Protein AF-A0A7J3MZI3-F1 (afdb_monomer)

pLDDT: mean 88.33, std 11.22, range [32.28, 98.25]

Solvent-accessible surface area (backbone atoms only — not comparable to full-atom values): 13255 Å² total; per-residue (Å²): 134,80,79,55,60,76,52,76,51,80,49,75,71,53,53,50,53,49,50,51,54,50,52,53,53,49,52,50,52,54,52,50,53,50,34,63,77,67,70,54,78,70,79,84,71,40,41,27,69,43,44,70,55,92,91,52,68,48,58,53,29,41,36,32,26,56,57,97,54,89,46,78,48,77,49,74,57,93,83,30,38,39,37,38,39,41,42,85,68,79,57,45,43,48,61,52,36,46,45,53,49,54,52,53,50,52,50,46,47,71,69,42,59,91,43,31,88,38,97,38,22,40,36,40,40,34,32,54,43,98,89,56,63,40,33,36,44,40,52,34,52,74,97,56,71,76,81,74,91,56,85,40,35,37,34,40,32,35,33,44,47,95,40,69,69,35,56,37,43,33,67,51,46,51,51,39,50,53,30,43,76,58,78,17,42,37,32,34,31,36,24,69,42,13,32,30,34,43,32,42,36,49,80,78,48,72,71,48,50,52,51,52,55,48,44,45,71,78,35,71,60,50,40,70,69,59,52,62,73,69,63,58,89,31,50,51,73,52,74,45,77,99

Sequence (242 aa):
MTPKFHEIVRDEYLDRILMYAKVLIEVENIIEELIEDINADATGLSLKIEGIYTDRIDNVVKVYTNLDKRCSLEKKVDNISIEIECKNVYPNSNEVYISLIVELMRLAIKFLKPYINRNKEYMLITILGSKTSGTLVLEGEEKNIVIPYIPGTIFICHTHPKTYSAIFSKNDILSLLDILSNQGFGSCVITPSTQLTIYRYRPFVIEDYYKLFRIAKEYEYLDHVLFHRIGFSSLESIYSII

Nearest PDB structures (foldseek):
  6c8z-assembly1_A-2  TM=3.421E-01  e=1.742E+00  Methanosarcinales
  3wro-assembly1_A  TM=2.586E-01  e=2.086E+00  Murine minute virus strain MVM prototype
  8img-assembly1_A  TM=2.026E-01  e=4.035E+00  Homo sapiens
  5fwi-assembly1_C  TM=2.676E-01  e=6.923E+00  Homo sapiens

Secondary structure (DSSP, 8-state):
-PPS--EEE--HHHHHHHHHHHHHHHHHHHHHHHHHHHT---TT--EEEEEE-SS-EEEEEEEEE--SS--EEEEEETTEEEEEEE------HHHHHHHHHHHHHHHHHHHHTTTTTSSSEEEEEEE--SS--EEEEEEE-TT-------TTEEEEEEE-TT-SS--EEHHHHHHHHHHHHTT--EEEEE-SSEEEEEEESS---HHHHHHHHHHHHH-SEE-HHHHHHH--SSEEEEEEE-

Organism: NCBI:txid334771

Structure (mmCIF, N/CA/C/O backbone):
data_AF-A0A7J3MZI3-F1
#
_entry.id   AF-A0A7J3MZI3-F1
#
loop_
_atom_site.group_PDB
_atom_site.id
_atom_site.type_symbol
_atom_site.label_atom_id
_atom_site.label_alt_id
_atom_site.label_comp_id
_atom_site.label_asym_id
_atom_site.label_entity_id
_atom_site.label_seq_id
_atom_site.pdbx_PDB_ins_code
_atom_site.Cartn_x
_atom_site.Cartn_y
_atom_site.Cartn_z
_atom_site.occupancy
_atom_site.B_iso_or_equiv
_atom_site.auth_seq_id
_atom_site.auth_comp_id
_atom_site.auth_asym_id
_atom_site.auth_atom_id
_atom_site.pdbx_PDB_model_num
ATOM 1 N N . MET A 1 1 ? -23.319 -15.306 12.115 1.00 35.12 1 MET A N 1
ATOM 2 C CA . MET A 1 1 ? -23.663 -13.894 12.380 1.00 35.12 1 MET A CA 1
ATOM 3 C C . MET A 1 1 ? -23.360 -13.109 11.123 1.00 35.12 1 MET A C 1
ATOM 5 O O . MET A 1 1 ? -22.252 -13.208 10.620 1.00 35.12 1 MET A O 1
ATOM 9 N N . THR A 1 2 ? -24.358 -12.436 10.566 1.00 32.28 2 THR A N 1
ATOM 10 C CA . THR A 1 2 ? -24.236 -11.619 9.353 1.00 32.28 2 THR A CA 1
ATOM 11 C C . THR A 1 2 ? -23.556 -10.298 9.718 1.00 32.28 2 THR A C 1
ATOM 13 O O . THR A 1 2 ? -24.014 -9.675 10.681 1.00 32.28 2 THR A O 1
ATOM 16 N N . PRO A 1 3 ? -22.508 -9.845 9.007 1.00 40.06 3 PRO A N 1
ATOM 17 C CA . PRO A 1 3 ? -21.926 -8.541 9.290 1.00 40.06 3 PRO A CA 1
ATOM 18 C C . PRO A 1 3 ? -22.977 -7.463 9.006 1.00 40.06 3 PRO A C 1
ATOM 20 O O . PRO A 1 3 ? -23.665 -7.499 7.978 1.00 40.06 3 PRO A O 1
ATOM 23 N N . LYS A 1 4 ? -23.179 -6.566 9.974 1.00 45.06 4 LYS A N 1
ATOM 24 C CA . LYS A 1 4 ? -24.133 -5.463 9.863 1.00 45.06 4 LYS A CA 1
ATOM 25 C C . LYS A 1 4 ? -23.410 -4.263 9.255 1.00 45.06 4 LYS A C 1
ATOM 27 O O . LYS A 1 4 ? -22.386 -3.836 9.761 1.00 45.06 4 LYS A O 1
ATOM 32 N N . PHE A 1 5 ? -24.020 -3.760 8.186 1.00 48.50 5 PHE A N 1
ATOM 33 C CA . PHE A 1 5 ? -23.552 -2.738 7.252 1.00 48.50 5 PHE A CA 1
ATOM 34 C C . PHE A 1 5 ? -22.421 -3.196 6.314 1.00 48.50 5 PHE A C 1
ATOM 36 O O . PHE A 1 5 ? -21.292 -3.424 6.725 1.00 48.50 5 PHE A O 1
ATOM 43 N N . HIS A 1 6 ? -22.775 -3.336 5.035 1.00 60.69 6 HIS A N 1
ATOM 44 C CA . HIS A 1 6 ? -21.863 -3.462 3.905 1.00 60.69 6 HIS A CA 1
ATOM 45 C C . HIS A 1 6 ? -22.358 -2.474 2.860 1.00 60.69 6 HIS A C 1
ATOM 47 O O . HIS A 1 6 ? -23.278 -2.782 2.102 1.00 60.69 6 HIS A O 1
ATOM 53 N N . GLU A 1 7 ? -21.804 -1.274 2.840 1.00 63.75 7 GLU A N 1
ATOM 54 C CA . GLU A 1 7 ? -21.961 -0.414 1.676 1.00 63.75 7 GLU A CA 1
ATOM 55 C C . GLU A 1 7 ? -20.644 -0.471 0.914 1.00 63.75 7 GLU A C 1
ATOM 57 O O . GLU A 1 7 ? -19.598 -0.104 1.450 1.00 63.75 7 GLU A O 1
ATOM 62 N N . ILE A 1 8 ? -20.687 -1.008 -0.310 1.00 67.38 8 ILE A N 1
ATOM 63 C CA . ILE A 1 8 ? -19.615 -0.758 -1.270 1.00 67.38 8 ILE A CA 1
ATOM 64 C C . ILE A 1 8 ? -19.838 0.671 -1.731 1.00 67.38 8 ILE A C 1
ATOM 66 O O . ILE A 1 8 ? -20.756 0.935 -2.509 1.00 67.38 8 ILE A O 1
ATOM 70 N N . VAL A 1 9 ? -19.016 1.585 -1.232 1.00 77.31 9 VAL A N 1
ATOM 71 C CA . VAL A 1 9 ? -19.039 2.961 -1.711 1.00 77.31 9 VAL A CA 1
ATOM 72 C C . VAL A 1 9 ? -18.116 3.054 -2.913 1.00 77.31 9 VAL A C 1
ATOM 74 O O . VAL A 1 9 ? -16.990 2.552 -2.890 1.00 77.31 9 VAL A O 1
ATOM 77 N N . ARG A 1 10 ? -18.610 3.696 -3.970 1.00 77.31 10 ARG A N 1
ATOM 78 C CA . ARG A 1 10 ? -17.846 3.999 -5.173 1.00 77.31 10 ARG A CA 1
ATOM 79 C C . ARG A 1 10 ? -18.197 5.400 -5.644 1.00 77.31 10 ARG A C 1
ATOM 81 O O . ARG A 1 10 ? -19.366 5.718 -5.837 1.00 77.31 10 ARG A O 1
ATOM 88 N N . ASP A 1 11 ? -17.176 6.227 -5.790 1.00 84.62 11 ASP A N 1
ATOM 89 C CA . ASP A 1 11 ? -17.264 7.562 -6.364 1.00 84.62 11 ASP A CA 1
ATOM 90 C C . ASP A 1 11 ? -16.049 7.808 -7.271 1.00 84.62 11 ASP A C 1
ATOM 92 O O . ASP A 1 11 ? -15.101 7.020 -7.287 1.00 84.62 11 ASP A O 1
ATOM 96 N N . GLU A 1 12 ? -16.082 8.897 -8.039 1.00 86.81 12 GLU A N 1
ATOM 97 C CA . GLU A 1 12 ? -15.012 9.259 -8.982 1.00 86.81 12 GLU A CA 1
ATOM 98 C C . GLU A 1 12 ? -13.645 9.404 -8.285 1.00 86.81 12 GLU A C 1
ATOM 100 O O . GLU A 1 12 ? -12.604 9.051 -8.840 1.00 86.81 12 GLU A O 1
ATOM 105 N N . TYR A 1 13 ? -13.649 9.874 -7.033 1.00 88.69 13 TYR A N 1
ATOM 106 C CA . TYR A 1 13 ? -12.442 9.997 -6.219 1.00 88.69 13 TYR A CA 1
ATOM 107 C C . TYR A 1 13 ? -11.829 8.625 -5.912 1.00 88.69 13 TYR A C 1
ATOM 109 O O . TYR A 1 13 ? -10.625 8.433 -6.094 1.00 88.69 13 TYR A O 1
ATOM 117 N N . LEU A 1 14 ? -12.647 7.658 -5.491 1.00 90.75 14 LEU A N 1
ATOM 118 C CA . LEU A 1 14 ? -12.205 6.292 -5.246 1.00 90.75 14 LEU A CA 1
ATOM 119 C C . LEU A 1 14 ? -11.757 5.596 -6.534 1.00 90.75 14 LEU A C 1
ATOM 121 O O . LEU A 1 14 ? -10.726 4.928 -6.524 1.00 90.75 14 LEU A O 1
ATOM 125 N N . ASP A 1 15 ? -12.484 5.773 -7.637 1.00 90.50 15 ASP A N 1
ATOM 126 C CA . ASP A 1 15 ? -12.112 5.194 -8.933 1.00 90.50 15 ASP A CA 1
ATOM 127 C C . ASP A 1 15 ? -10.709 5.627 -9.366 1.00 90.50 15 ASP A C 1
ATOM 129 O O . ASP A 1 15 ? -9.916 4.801 -9.824 1.00 90.50 15 ASP A O 1
ATOM 133 N N . ARG A 1 16 ? -10.357 6.895 -9.130 1.00 91.19 16 ARG A N 1
ATOM 134 C CA . ARG A 1 16 ? -9.001 7.392 -9.376 1.00 91.19 16 ARG A CA 1
ATOM 135 C C . ARG A 1 16 ? -7.959 6.712 -8.489 1.00 91.19 16 ARG A C 1
ATOM 137 O O . ARG A 1 16 ? -6.912 6.317 -8.994 1.00 91.19 16 ARG A O 1
ATOM 144 N N . ILE A 1 17 ? -8.220 6.574 -7.186 1.00 93.94 17 ILE A N 1
ATOM 145 C CA . ILE A 1 17 ? -7.289 5.913 -6.249 1.00 93.94 17 ILE A CA 1
ATOM 146 C C . ILE A 1 17 ? -7.073 4.449 -6.644 1.00 93.94 17 ILE A C 1
ATOM 148 O O . ILE A 1 17 ? -5.945 3.959 -6.628 1.00 93.94 17 ILE A O 1
ATOM 152 N N . LEU A 1 18 ? -8.142 3.754 -7.029 1.00 94.06 18 LEU A N 1
ATOM 153 C CA . LEU A 1 18 ? -8.073 2.363 -7.466 1.00 94.06 18 LEU A CA 1
ATOM 154 C C . LEU A 1 18 ? -7.300 2.226 -8.780 1.00 94.06 18 LEU A C 1
ATOM 156 O O . LEU A 1 18 ? -6.484 1.315 -8.901 1.00 94.06 18 LEU A O 1
ATOM 160 N N . MET A 1 19 ? -7.489 3.150 -9.728 1.00 93.50 19 MET A N 1
ATOM 161 C CA . MET A 1 19 ? -6.689 3.191 -10.953 1.00 93.50 19 MET A CA 1
ATOM 162 C C . MET A 1 19 ? -5.207 3.453 -10.653 1.00 93.50 19 MET A C 1
ATOM 164 O O . MET A 1 19 ? -4.347 2.789 -11.223 1.00 93.50 19 MET A O 1
ATOM 168 N N . TYR A 1 20 ? -4.902 4.355 -9.714 1.00 94.81 20 TYR A N 1
ATOM 169 C CA . TYR A 1 20 ? -3.532 4.623 -9.262 1.00 94.81 20 TYR A CA 1
ATOM 170 C C . TYR A 1 20 ? -2.892 3.329 -8.749 1.00 94.81 20 TYR A C 1
ATOM 172 O O . TYR A 1 20 ? -1.867 2.888 -9.273 1.00 94.81 20 TYR A O 1
ATOM 180 N N . ALA A 1 21 ? -3.526 2.682 -7.770 1.00 95.56 21 ALA A N 1
ATOM 181 C CA . ALA A 1 21 ? -3.056 1.423 -7.204 1.00 95.56 21 ALA A CA 1
ATOM 182 C C . ALA A 1 21 ? -2.855 0.341 -8.277 1.00 95.56 21 ALA A C 1
ATOM 184 O O . ALA A 1 21 ? -1.829 -0.336 -8.278 1.00 95.56 21 ALA A O 1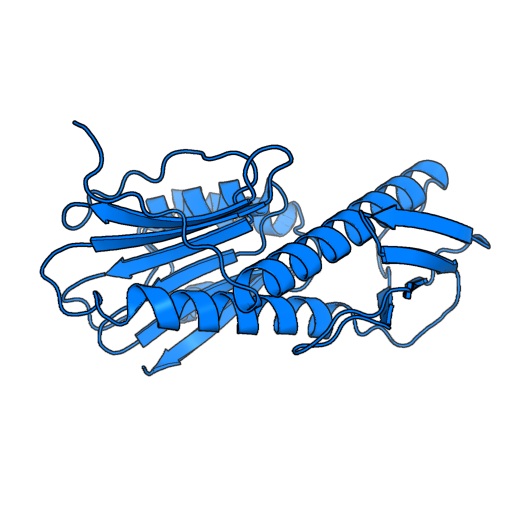
ATOM 185 N N . LYS A 1 22 ? -3.801 0.218 -9.217 1.00 95.25 22 LYS A N 1
ATOM 186 C CA . LYS A 1 22 ? -3.746 -0.757 -10.313 1.00 95.25 22 LYS A CA 1
ATOM 187 C C . LYS A 1 22 ? -2.555 -0.533 -11.235 1.00 95.25 22 LYS A C 1
ATOM 189 O O . LYS A 1 22 ? -1.859 -1.490 -11.555 1.00 95.25 22 LYS A O 1
ATOM 194 N N . VAL A 1 23 ? -2.308 0.712 -11.640 1.00 95.62 23 VAL A N 1
ATOM 195 C CA . VAL A 1 23 ? -1.155 1.053 -12.481 1.00 95.62 23 VAL A CA 1
ATOM 196 C C . VAL A 1 23 ? 0.147 0.752 -11.746 1.00 95.62 23 VAL A C 1
ATOM 198 O O . VAL A 1 23 ? 1.030 0.151 -12.343 1.00 95.62 23 VAL A O 1
ATOM 201 N N . LEU A 1 24 ? 0.272 1.110 -10.462 1.00 95.75 24 LEU A N 1
ATOM 202 C CA . LEU A 1 24 ? 1.492 0.814 -9.702 1.00 95.75 24 LEU A CA 1
ATOM 203 C C . LEU A 1 24 ? 1.761 -0.680 -9.552 1.00 95.75 24 LEU A C 1
ATOM 205 O O . LEU A 1 24 ? 2.893 -1.103 -9.758 1.00 95.75 24 LEU A O 1
ATOM 209 N N . ILE A 1 25 ? 0.733 -1.467 -9.236 1.00 95.62 25 ILE A N 1
ATOM 210 C CA . ILE A 1 25 ? 0.851 -2.928 -9.179 1.00 95.62 25 ILE A CA 1
ATOM 211 C C . ILE A 1 25 ? 1.28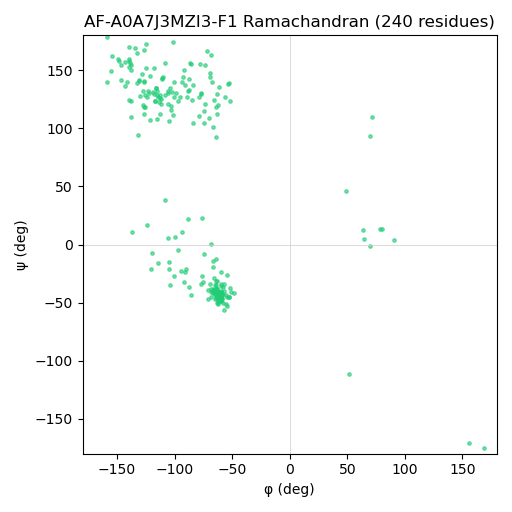7 -3.479 -10.539 1.00 95.62 25 ILE A C 1
ATOM 213 O O . ILE A 1 25 ? 2.161 -4.336 -10.603 1.00 95.62 25 ILE A O 1
ATOM 217 N N . GLU A 1 26 ? 0.734 -2.966 -11.639 1.00 95.62 26 GLU A N 1
ATOM 218 C CA . GLU A 1 26 ? 1.150 -3.435 -12.958 1.00 95.62 26 GLU A CA 1
ATOM 219 C C . GLU A 1 26 ? 2.597 -3.050 -13.284 1.00 95.62 26 GLU A C 1
ATOM 221 O O . GLU A 1 26 ? 3.328 -3.857 -13.851 1.00 95.62 26 GLU A O 1
ATOM 226 N N . VAL A 1 27 ? 3.039 -1.850 -12.896 1.00 95.25 27 VAL A N 1
ATOM 227 C CA . VAL A 1 27 ? 4.449 -1.459 -13.025 1.00 95.25 27 VAL A CA 1
ATOM 228 C C . VAL A 1 27 ? 5.349 -2.425 -12.254 1.00 95.25 27 VAL A C 1
ATOM 230 O O . VAL A 1 27 ? 6.368 -2.838 -12.799 1.00 95.25 27 VAL A O 1
ATOM 233 N N . GLU A 1 28 ? 4.977 -2.820 -11.031 1.00 94.44 28 GLU A N 1
ATOM 234 C CA . GLU A 1 28 ? 5.716 -3.831 -10.259 1.00 94.44 28 GLU A CA 1
ATOM 235 C C . GLU A 1 28 ? 5.805 -5.158 -11.011 1.00 94.44 28 GLU A C 1
ATOM 237 O O . GLU A 1 28 ? 6.912 -5.651 -11.212 1.00 94.44 28 GLU A O 1
ATOM 242 N N . ASN A 1 29 ? 4.671 -5.675 -11.495 1.00 94.38 29 ASN A N 1
ATOM 243 C CA . ASN A 1 29 ? 4.618 -6.947 -12.216 1.00 94.38 29 ASN A CA 1
ATOM 244 C C . ASN A 1 29 ? 5.511 -6.929 -13.469 1.00 94.38 29 ASN A C 1
ATOM 246 O O . ASN A 1 29 ? 6.276 -7.860 -13.689 1.00 94.38 29 ASN A O 1
ATOM 250 N N . ILE A 1 30 ? 5.462 -5.862 -14.280 1.00 93.44 30 ILE A N 1
ATOM 251 C CA . ILE A 1 30 ? 6.293 -5.775 -15.494 1.00 93.44 30 ILE A CA 1
ATOM 252 C C . ILE A 1 30 ? 7.783 -5.701 -15.135 1.00 93.44 30 ILE A C 1
ATOM 254 O O . ILE A 1 30 ? 8.622 -6.274 -15.827 1.00 93.44 30 ILE A O 1
ATOM 258 N N . ILE A 1 31 ? 8.135 -4.963 -14.081 1.00 92.25 31 ILE A N 1
ATOM 259 C CA . ILE A 1 31 ? 9.526 -4.834 -13.638 1.00 92.25 31 ILE A CA 1
ATOM 260 C C . ILE A 1 31 ? 10.052 -6.163 -13.079 1.00 92.25 31 ILE A C 1
ATOM 262 O O . ILE A 1 31 ? 11.201 -6.508 -13.348 1.00 92.25 31 ILE A O 1
ATOM 266 N N . GLU A 1 32 ? 9.227 -6.913 -12.351 1.00 91.75 32 GLU A N 1
ATOM 267 C CA . GLU A 1 32 ? 9.551 -8.258 -11.867 1.00 91.75 32 GLU A CA 1
ATOM 268 C C . GLU A 1 32 ? 9.760 -9.231 -13.038 1.00 91.75 32 GLU A C 1
ATOM 270 O O . GLU A 1 32 ? 10.834 -9.824 -13.137 1.00 91.75 32 GLU A O 1
ATOM 275 N N . GLU A 1 33 ? 8.817 -9.282 -13.990 1.00 91.25 33 GLU A N 1
ATOM 276 C CA . GLU A 1 33 ? 8.938 -10.056 -15.239 1.00 91.25 33 GLU A CA 1
ATOM 277 C C . GLU A 1 33 ? 10.244 -9.710 -15.982 1.00 91.25 33 GLU A C 1
ATOM 279 O O . GLU A 1 33 ? 10.996 -10.593 -16.394 1.00 91.25 33 GLU A O 1
ATOM 284 N N . LEU A 1 34 ? 10.568 -8.417 -16.097 1.00 89.50 34 LEU A N 1
ATOM 285 C CA . LEU A 1 34 ? 11.800 -7.952 -16.734 1.00 89.50 34 LEU A CA 1
ATOM 286 C C . LEU A 1 34 ? 13.062 -8.433 -16.017 1.00 89.50 34 LEU A C 1
ATOM 288 O O . LEU A 1 34 ? 14.022 -8.811 -16.688 1.00 89.50 34 LEU A O 1
ATOM 292 N N . ILE A 1 35 ? 13.096 -8.366 -14.683 1.00 89.81 35 ILE A N 1
ATOM 293 C CA . ILE A 1 35 ? 14.243 -8.812 -13.883 1.00 89.81 35 ILE A CA 1
ATOM 294 C C . ILE A 1 35 ? 14.474 -10.312 -14.084 1.00 89.81 35 ILE A C 1
ATOM 296 O O . ILE A 1 35 ? 15.618 -10.721 -14.316 1.00 89.81 35 ILE A O 1
ATOM 300 N N . GLU A 1 36 ? 13.401 -11.105 -14.042 1.00 89.19 36 GLU A N 1
ATOM 301 C CA . GLU A 1 36 ? 13.444 -12.552 -14.256 1.00 89.19 36 GLU A CA 1
ATOM 302 C C . GLU A 1 36 ? 13.927 -12.898 -15.670 1.00 89.19 36 GLU A C 1
ATOM 304 O O . GLU A 1 36 ? 14.885 -13.663 -15.828 1.00 89.19 36 GLU A O 1
ATOM 309 N N . ASP A 1 37 ? 13.348 -12.265 -16.695 1.00 87.56 37 ASP A N 1
ATOM 310 C CA . ASP A 1 37 ? 13.681 -12.494 -18.106 1.00 87.56 37 ASP A CA 1
ATOM 311 C C . ASP A 1 37 ? 15.158 -12.228 -18.411 1.00 87.56 37 ASP A C 1
ATOM 313 O O . ASP A 1 37 ? 15.784 -12.891 -19.250 1.00 87.56 37 ASP A O 1
ATOM 317 N N . ILE A 1 38 ? 15.739 -11.221 -17.756 1.00 85.25 38 ILE A N 1
ATOM 318 C CA . ILE A 1 38 ? 17.121 -10.823 -18.009 1.00 85.25 38 ILE A CA 1
ATOM 319 C C . ILE A 1 38 ? 18.118 -11.428 -17.024 1.00 85.25 38 ILE A C 1
ATOM 321 O O . ILE A 1 38 ? 19.319 -11.243 -17.255 1.00 85.25 38 ILE A O 1
ATOM 325 N N . ASN A 1 39 ? 17.636 -12.160 -16.013 1.00 83.94 39 ASN A N 1
ATOM 326 C CA . ASN A 1 39 ? 18.401 -12.691 -14.887 1.00 83.94 39 ASN A CA 1
ATOM 327 C C . ASN A 1 39 ? 19.280 -11.607 -14.233 1.00 83.94 39 ASN A C 1
ATOM 329 O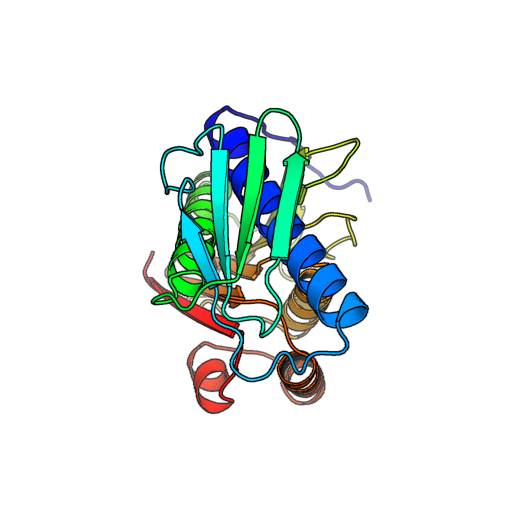 O . ASN A 1 39 ? 20.486 -11.795 -14.048 1.00 83.94 39 ASN A O 1
ATOM 333 N N . ALA A 1 40 ? 18.690 -10.432 -13.988 1.00 81.31 40 ALA A N 1
ATOM 334 C CA . ALA A 1 40 ? 19.368 -9.319 -13.329 1.00 81.31 40 ALA A CA 1
ATOM 335 C C . ALA A 1 40 ? 19.274 -9.427 -11.805 1.00 81.31 40 ALA A C 1
ATOM 337 O O . ALA A 1 40 ? 18.341 -10.005 -11.254 1.00 81.31 40 ALA A O 1
ATOM 338 N N . ASP A 1 41 ? 20.231 -8.803 -11.124 1.00 79.06 41 ASP A N 1
ATOM 339 C CA . ASP A 1 41 ? 20.098 -8.494 -9.706 1.00 79.06 41 ASP A CA 1
ATOM 340 C C . ASP A 1 41 ? 19.212 -7.247 -9.553 1.00 79.06 41 ASP A C 1
ATOM 342 O O . ASP A 1 41 ? 19.467 -6.213 -10.174 1.00 79.06 41 ASP A O 1
ATOM 346 N N . ALA A 1 42 ? 18.168 -7.338 -8.730 1.00 79.12 42 ALA A N 1
ATOM 347 C CA . ALA A 1 42 ? 17.305 -6.204 -8.399 1.00 79.12 42 ALA A CA 1
ATOM 348 C C . ALA A 1 42 ? 17.982 -5.208 -7.433 1.00 79.12 42 ALA A C 1
ATOM 350 O O . ALA A 1 42 ? 17.453 -4.123 -7.166 1.00 79.12 42 ALA A O 1
ATOM 351 N N . THR A 1 43 ? 19.152 -5.552 -6.886 1.00 79.56 43 THR A N 1
ATOM 352 C CA . THR A 1 43 ? 19.914 -4.690 -5.982 1.00 79.56 43 THR A CA 1
ATOM 353 C C . THR A 1 43 ? 20.328 -3.401 -6.690 1.00 79.56 43 THR A C 1
ATOM 355 O O . THR A 1 43 ? 21.051 -3.407 -7.681 1.00 79.56 43 THR A O 1
ATOM 358 N N . GLY A 1 44 ? 19.890 -2.260 -6.152 1.00 79.19 44 GLY A N 1
ATOM 359 C CA . GLY A 1 44 ? 20.173 -0.951 -6.747 1.00 79.19 44 GLY A CA 1
ATOM 360 C C . GLY A 1 44 ? 19.267 -0.588 -7.927 1.00 79.19 44 GLY A C 1
ATOM 361 O O . GLY A 1 44 ? 19.559 0.383 -8.632 1.00 79.19 44 GLY A O 1
ATOM 362 N N . LEU A 1 45 ? 18.163 -1.319 -8.128 1.00 86.81 45 LEU A N 1
ATOM 363 C CA . LEU A 1 45 ? 17.108 -0.919 -9.050 1.00 86.81 45 LEU A CA 1
ATOM 364 C C . LEU A 1 45 ? 16.584 0.476 -8.681 1.00 86.81 45 LEU A C 1
ATOM 366 O O . LEU A 1 45 ? 16.175 0.748 -7.552 1.00 86.81 45 LEU A O 1
ATOM 370 N N . SER A 1 46 ? 16.576 1.356 -9.671 1.00 89.94 46 SER A N 1
ATOM 371 C CA . SER A 1 46 ? 16.026 2.701 -9.597 1.00 89.94 46 SER A CA 1
ATOM 372 C C . SER A 1 46 ? 14.850 2.797 -10.555 1.00 89.94 46 SER A C 1
ATOM 374 O O . SER A 1 46 ? 14.940 2.368 -11.704 1.00 89.94 46 SER A O 1
ATOM 376 N N . LEU A 1 47 ? 13.739 3.346 -10.068 1.00 94.00 47 LEU A N 1
ATOM 377 C CA . LEU A 1 47 ? 12.531 3.551 -10.855 1.00 94.00 47 LEU A CA 1
ATOM 378 C C . LEU A 1 47 ? 12.135 5.019 -10.808 1.00 94.00 47 LEU A C 1
ATOM 380 O O . LEU A 1 47 ? 11.968 5.591 -9.721 1.00 94.00 47 LEU A O 1
ATOM 384 N N . LYS A 1 48 ? 11.953 5.602 -11.992 1.00 96.25 48 LYS A N 1
ATOM 385 C CA . LYS A 1 48 ? 11.279 6.885 -12.172 1.00 96.25 48 LYS A CA 1
ATOM 386 C C . LYS A 1 48 ? 9.965 6.665 -12.910 1.00 96.25 48 LYS A C 1
ATOM 388 O O . LYS A 1 48 ? 9.970 6.099 -13.995 1.00 96.25 48 LYS A O 1
ATOM 393 N N . ILE A 1 49 ? 8.869 7.136 -12.336 1.00 96.81 49 ILE A N 1
ATOM 394 C CA . ILE A 1 49 ? 7.510 7.005 -12.852 1.00 96.81 49 ILE A CA 1
ATOM 395 C C . ILE A 1 49 ? 6.977 8.413 -13.141 1.00 96.81 49 ILE A C 1
ATOM 397 O O . ILE A 1 49 ? 6.966 9.284 -12.267 1.00 96.81 49 ILE A O 1
ATOM 401 N N . GLU A 1 50 ? 6.564 8.651 -14.382 1.00 97.00 50 GLU A N 1
ATOM 402 C CA . GLU A 1 50 ? 5.945 9.891 -14.862 1.00 97.00 50 GLU A CA 1
ATOM 403 C C . GLU A 1 50 ? 4.521 9.612 -15.356 1.00 97.00 50 GLU A C 1
ATOM 405 O O . GLU A 1 50 ? 4.227 8.516 -15.826 1.00 97.00 50 GLU A O 1
ATOM 410 N N . GLY A 1 51 ? 3.638 10.611 -15.275 1.00 94.75 51 GLY A N 1
ATOM 411 C CA . GLY A 1 51 ? 2.232 10.472 -15.678 1.00 94.75 51 GLY A CA 1
ATOM 412 C C . GLY A 1 51 ? 1.294 10.019 -14.556 1.00 94.75 51 GLY A C 1
ATOM 413 O O . GLY A 1 51 ? 0.105 9.837 -14.794 1.00 94.75 51 GLY A O 1
ATOM 414 N N . ILE A 1 52 ? 1.793 9.870 -13.325 1.00 93.62 52 ILE A N 1
ATOM 415 C CA . ILE A 1 52 ? 0.972 9.602 -12.141 1.00 93.62 52 ILE A CA 1
ATOM 416 C C . ILE A 1 52 ? 1.095 10.767 -11.157 1.00 93.62 52 ILE A C 1
ATOM 418 O O . ILE A 1 52 ? 2.195 11.104 -10.716 1.00 93.62 52 ILE A O 1
ATOM 422 N N . TYR A 1 53 ? -0.038 11.368 -10.800 1.00 87.69 53 TYR A N 1
ATOM 423 C CA . TYR A 1 53 ? -0.124 12.523 -9.911 1.00 87.69 53 TYR A CA 1
ATOM 424 C C . TYR A 1 53 ? -1.210 12.310 -8.850 1.00 87.69 53 TYR A C 1
ATOM 426 O O . TYR A 1 53 ? -2.062 11.431 -8.961 1.00 87.69 53 TYR A O 1
ATOM 434 N N . THR A 1 54 ? -1.194 13.126 -7.796 1.00 79.56 54 THR A N 1
ATOM 435 C CA . THR A 1 54 ? -2.162 13.026 -6.690 1.00 79.56 54 THR A CA 1
ATOM 436 C C . THR A 1 54 ? -3.613 13.212 -7.151 1.00 79.56 54 THR A C 1
ATOM 438 O O . THR A 1 54 ? -4.527 12.578 -6.624 1.00 79.56 54 THR A O 1
ATOM 441 N N . ASP A 1 55 ? -3.843 14.086 -8.129 1.00 81.75 55 ASP A N 1
ATOM 442 C CA . ASP A 1 55 ? -5.169 14.490 -8.598 1.00 81.75 55 ASP A CA 1
ATOM 443 C C . ASP A 1 55 ? -5.575 13.870 -9.942 1.00 81.75 55 ASP A C 1
ATOM 445 O O . ASP A 1 55 ? -6.767 13.870 -10.263 1.00 81.75 55 ASP A O 1
ATOM 449 N N . ARG A 1 56 ? -4.627 13.302 -10.700 1.00 88.69 56 ARG A N 1
ATOM 450 C CA . ARG A 1 56 ? -4.874 12.703 -12.019 1.00 88.69 56 ARG A CA 1
ATOM 451 C C . ARG A 1 56 ? -3.862 11.620 -12.390 1.00 88.69 56 ARG A C 1
ATOM 453 O O . ARG A 1 56 ? -2.752 11.582 -11.867 1.00 88.69 56 ARG A O 1
ATOM 460 N N . ILE A 1 57 ? -4.235 10.801 -13.367 1.00 92.44 57 ILE A N 1
ATOM 461 C CA . ILE A 1 57 ? -3.342 9.856 -14.038 1.00 92.44 57 ILE A CA 1
ATOM 462 C C . ILE A 1 57 ? -3.445 10.133 -15.532 1.00 92.44 57 ILE A C 1
ATOM 464 O O . ILE A 1 57 ? -4.550 10.232 -16.070 1.00 92.44 57 ILE A O 1
ATOM 468 N N . ASP A 1 58 ? -2.305 10.313 -16.182 1.00 95.38 58 ASP A N 1
ATOM 469 C CA . ASP A 1 58 ? -2.241 10.534 -17.617 1.00 95.38 58 ASP A CA 1
ATOM 470 C C . ASP A 1 58 ? -2.530 9.215 -18.358 1.00 95.38 58 ASP A C 1
ATOM 472 O O . ASP A 1 58 ? -2.282 8.120 -17.856 1.00 95.38 58 ASP A O 1
ATOM 476 N N . ASN A 1 59 ? -3.024 9.303 -19.596 1.00 94.88 59 ASN A N 1
ATOM 477 C CA . ASN A 1 59 ? -3.285 8.110 -20.416 1.00 94.88 59 ASN A CA 1
ATOM 478 C C . ASN A 1 59 ? -2.002 7.359 -20.816 1.00 94.88 59 ASN A C 1
ATOM 480 O O . ASN A 1 59 ? -2.081 6.239 -21.314 1.00 94.88 59 ASN A O 1
ATOM 484 N N . VAL A 1 60 ? -0.837 7.985 -20.642 1.00 97.12 60 VAL A N 1
ATOM 485 C CA . VAL A 1 60 ? 0.474 7.376 -20.855 1.00 97.12 60 VAL A CA 1
ATOM 486 C C . VAL A 1 60 ? 1.296 7.577 -19.591 1.00 97.12 60 VAL A C 1
ATOM 488 O O . VAL A 1 60 ? 1.579 8.711 -19.205 1.00 97.12 60 VAL A O 1
ATOM 491 N N . VAL A 1 61 ? 1.683 6.471 -18.971 1.00 97.56 61 VAL A N 1
ATOM 492 C CA . VAL A 1 61 ? 2.569 6.427 -17.811 1.00 97.56 61 VAL A CA 1
ATOM 493 C C . VAL A 1 61 ? 3.926 5.942 -18.285 1.00 97.56 61 VAL A C 1
ATOM 495 O O . VAL A 1 61 ? 4.043 4.846 -18.828 1.00 97.56 61 VAL A O 1
ATOM 498 N N . LYS A 1 62 ? 4.957 6.762 -18.086 1.00 97.31 62 LYS A N 1
ATOM 499 C CA . LYS A 1 62 ? 6.325 6.420 -18.485 1.00 97.31 62 LYS A CA 1
ATOM 500 C C . LYS A 1 62 ? 7.114 5.951 -17.283 1.00 97.31 62 LYS A C 1
ATOM 502 O O . LYS A 1 62 ? 7.204 6.660 -16.281 1.00 97.31 62 LYS A O 1
ATOM 507 N N . VAL A 1 63 ? 7.714 4.779 -17.404 1.00 96.69 63 VAL A N 1
ATOM 508 C CA . VAL A 1 63 ? 8.560 4.174 -16.385 1.00 96.69 63 VAL A CA 1
ATOM 509 C C . VAL A 1 63 ? 9.974 4.084 -16.925 1.00 96.69 63 VAL A C 1
ATOM 511 O O . VAL A 1 63 ? 10.224 3.540 -17.997 1.00 96.69 63 VAL A O 1
ATOM 514 N N . TYR A 1 64 ? 10.918 4.609 -16.163 1.00 95.12 64 TYR A N 1
ATOM 515 C CA . TYR A 1 64 ? 12.331 4.535 -16.482 1.00 95.12 64 TYR A CA 1
ATOM 516 C C . TYR A 1 64 ? 13.055 3.725 -15.427 1.00 95.12 64 TYR A C 1
ATOM 518 O O . TYR A 1 64 ? 12.853 3.947 -14.230 1.00 95.12 64 TYR A O 1
ATOM 526 N N . THR A 1 65 ? 13.917 2.822 -15.878 1.00 93.38 65 THR A N 1
ATOM 527 C CA . THR A 1 65 ? 14.680 1.939 -14.998 1.00 93.38 65 THR A CA 1
ATOM 528 C C . THR A 1 65 ? 16.133 1.799 -15.438 1.00 93.38 65 THR A C 1
ATOM 530 O O . THR A 1 65 ? 16.438 1.899 -16.621 1.00 93.38 65 THR A O 1
ATOM 533 N N . ASN A 1 66 ? 17.049 1.564 -14.503 1.00 90.56 66 ASN A N 1
ATOM 534 C CA . ASN A 1 66 ? 18.480 1.377 -14.766 1.00 90.56 66 ASN A CA 1
ATOM 535 C C . ASN A 1 66 ? 18.879 -0.080 -15.060 1.00 90.56 66 ASN A C 1
ATOM 537 O O . ASN A 1 66 ? 20.041 -0.429 -14.877 1.00 90.56 66 ASN A O 1
ATOM 541 N N . LEU A 1 67 ? 17.951 -0.937 -15.494 1.00 87.38 67 LEU A N 1
ATOM 542 C CA . LEU A 1 67 ? 18.298 -2.303 -15.891 1.00 87.38 67 LEU A CA 1
ATOM 543 C C . LEU A 1 67 ? 19.282 -2.289 -17.080 1.00 87.38 67 LEU A C 1
ATOM 545 O O . LEU A 1 67 ? 19.098 -1.558 -18.054 1.00 87.38 67 LEU A O 1
ATOM 549 N N . ASP A 1 68 ? 20.318 -3.129 -17.008 1.00 71.56 68 ASP A N 1
ATOM 550 C CA . ASP A 1 68 ? 21.497 -3.120 -17.898 1.00 71.56 68 ASP A CA 1
ATOM 551 C C . ASP A 1 68 ? 21.229 -3.523 -19.365 1.00 71.56 68 ASP A C 1
ATOM 553 O O . ASP A 1 68 ? 22.137 -3.530 -20.203 1.00 71.56 68 ASP A O 1
ATOM 557 N N . LYS A 1 69 ? 19.983 -3.840 -19.730 1.00 70.38 69 LYS A N 1
ATOM 558 C CA . LYS A 1 69 ? 19.589 -4.144 -21.114 1.00 70.38 69 LYS A CA 1
ATOM 559 C C . LYS A 1 69 ? 18.700 -3.034 -21.651 1.00 70.38 69 LYS A C 1
ATOM 561 O O . LYS A 1 69 ? 17.850 -2.524 -20.941 1.00 70.38 69 LYS A O 1
ATOM 566 N N . ARG A 1 70 ? 18.841 -2.686 -22.936 1.00 67.75 70 ARG A N 1
ATOM 567 C CA . ARG A 1 70 ? 17.887 -1.792 -23.615 1.00 67.75 70 ARG A CA 1
ATOM 568 C C . ARG A 1 70 ? 16.519 -2.478 -23.674 1.00 67.75 70 ARG A C 1
ATOM 570 O O . ARG A 1 70 ? 16.261 -3.237 -24.603 1.00 67.75 70 ARG A O 1
ATOM 577 N N . CYS A 1 71 ? 15.674 -2.223 -22.684 1.00 78.88 71 CYS A N 1
ATOM 578 C CA . CYS A 1 71 ? 14.268 -2.577 -22.709 1.00 78.88 71 CYS A CA 1
ATOM 579 C C . CYS A 1 71 ? 13.452 -1.420 -23.295 1.00 78.88 71 CYS A C 1
ATOM 581 O O . CYS A 1 71 ? 13.693 -0.247 -22.996 1.00 78.88 71 CYS A O 1
ATOM 583 N N . SER A 1 72 ? 12.503 -1.776 -24.152 1.00 84.00 72 SER A N 1
ATOM 584 C CA . SER A 1 72 ? 11.394 -0.922 -24.553 1.00 84.00 72 SER A CA 1
ATOM 585 C C . SER A 1 72 ? 10.169 -1.816 -24.568 1.00 84.00 72 SER A C 1
ATOM 587 O O . SER A 1 72 ? 10.093 -2.746 -25.371 1.00 84.00 72 SER A O 1
ATOM 589 N N . LEU A 1 73 ? 9.279 -1.594 -23.608 1.00 89.75 73 LEU A N 1
ATOM 590 C CA . LEU A 1 73 ? 8.055 -2.365 -23.451 1.00 89.75 73 LEU A CA 1
ATOM 591 C C . LEU A 1 73 ? 6.871 -1.418 -23.358 1.00 89.75 73 LEU A C 1
ATOM 593 O O . LEU A 1 73 ? 6.978 -0.327 -22.804 1.00 89.75 73 LEU A O 1
ATOM 597 N N . GLU A 1 74 ? 5.740 -1.872 -23.876 1.00 91.44 74 GLU A N 1
ATOM 598 C CA . GLU A 1 74 ? 4.460 -1.198 -23.730 1.00 91.44 74 GLU A CA 1
ATOM 599 C C . GLU A 1 74 ? 3.434 -2.222 -23.246 1.00 91.44 74 GLU A C 1
ATOM 601 O O . GLU A 1 74 ? 3.281 -3.290 -23.847 1.00 91.44 74 GLU A O 1
ATOM 606 N N . LYS A 1 75 ? 2.720 -1.900 -22.166 1.00 93.75 75 LYS A N 1
ATOM 607 C CA . LYS A 1 75 ? 1.610 -2.712 -21.657 1.00 93.75 75 LYS A CA 1
ATOM 608 C C . LYS A 1 75 ? 0.404 -1.824 -21.406 1.00 93.75 75 LYS A C 1
ATOM 610 O O . LYS A 1 75 ? 0.536 -0.705 -20.923 1.00 93.75 75 LYS A O 1
ATOM 615 N N . LYS A 1 76 ? -0.788 -2.320 -21.733 1.00 93.62 76 LYS A N 1
ATOM 616 C CA . LYS A 1 76 ? -2.035 -1.576 -21.532 1.00 93.62 76 LYS A CA 1
ATOM 617 C C . LYS A 1 76 ? -2.781 -2.078 -20.309 1.00 93.62 76 LYS A C 1
ATOM 619 O O . LYS A 1 76 ? -3.027 -3.276 -20.184 1.00 93.62 76 LYS A O 1
ATOM 624 N N . VAL A 1 77 ? -3.195 -1.139 -19.467 1.00 91.56 77 VAL A N 1
ATOM 625 C CA . VAL A 1 77 ? -4.060 -1.356 -18.307 1.00 91.56 77 VAL A CA 1
ATOM 626 C C . VAL A 1 77 ? -5.293 -0.488 -18.488 1.00 91.56 77 VAL A C 1
ATOM 628 O O . VAL A 1 77 ? -5.225 0.732 -18.375 1.00 91.56 77 VAL A O 1
ATOM 631 N N . ASP A 1 78 ? -6.424 -1.118 -18.796 1.00 89.31 78 ASP A N 1
ATOM 632 C CA . ASP A 1 78 ? -7.659 -0.428 -19.175 1.00 89.31 78 ASP A CA 1
ATOM 633 C C . ASP A 1 78 ? -7.411 0.597 -20.306 1.00 89.31 78 ASP A C 1
ATOM 635 O O . ASP A 1 78 ? -7.111 0.211 -21.437 1.00 89.31 78 ASP A O 1
ATOM 639 N N . ASN A 1 79 ? -7.529 1.896 -20.018 1.00 91.25 79 ASN A N 1
ATOM 640 C CA . ASN A 1 79 ? -7.299 2.999 -20.956 1.00 91.25 79 ASN A CA 1
ATOM 641 C C . ASN A 1 79 ? -5.916 3.666 -20.818 1.00 91.25 79 ASN A C 1
ATOM 643 O O . ASN A 1 79 ? -5.679 4.682 -21.472 1.00 91.25 79 ASN A O 1
ATOM 647 N N . ILE A 1 80 ? -5.028 3.123 -19.983 1.00 95.44 80 ILE A N 1
ATOM 648 C CA . ILE A 1 80 ? -3.690 3.658 -19.712 1.00 95.44 80 ILE A CA 1
ATOM 649 C C . ILE A 1 80 ? -2.646 2.786 -20.410 1.00 95.44 80 ILE A C 1
ATOM 651 O O . ILE A 1 80 ? -2.673 1.558 -20.299 1.00 95.44 80 ILE A O 1
ATOM 655 N N . SER A 1 81 ? -1.718 3.419 -21.126 1.00 97.00 81 SER A N 1
ATOM 656 C CA . SER A 1 81 ? -0.518 2.764 -21.646 1.00 97.00 81 SER A CA 1
ATOM 657 C C . SER A 1 81 ? 0.654 2.977 -20.692 1.00 97.00 81 SER A C 1
ATOM 659 O O . SER A 1 81 ? 0.944 4.109 -20.311 1.00 97.00 81 SER A O 1
ATOM 661 N N . ILE A 1 82 ? 1.304 1.892 -20.285 1.00 97.56 82 ILE A N 1
ATOM 662 C CA . ILE A 1 82 ? 2.517 1.894 -19.471 1.00 97.56 82 ILE A CA 1
ATOM 663 C C . ILE A 1 82 ? 3.690 1.636 -20.413 1.00 97.56 82 ILE A C 1
ATOM 665 O O . ILE A 1 82 ? 3.827 0.538 -20.952 1.00 97.56 82 ILE A O 1
ATOM 669 N N . GLU A 1 83 ? 4.527 2.650 -20.605 1.00 96.69 83 GLU A N 1
ATOM 670 C CA . GLU A 1 83 ? 5.721 2.606 -21.450 1.00 96.69 83 GLU A CA 1
ATOM 671 C C . GLU A 1 83 ? 6.964 2.483 -20.563 1.00 96.69 83 GLU A C 1
ATOM 673 O O . GLU A 1 83 ? 7.232 3.370 -19.752 1.00 96.69 83 GLU A O 1
ATOM 678 N N . ILE A 1 84 ? 7.739 1.408 -20.717 1.00 94.88 84 ILE A N 1
ATOM 679 C CA . ILE A 1 84 ? 8.983 1.193 -19.971 1.00 94.88 84 ILE A CA 1
ATOM 680 C C . ILE A 1 84 ? 10.188 1.420 -20.874 1.00 94.88 84 ILE A C 1
ATOM 682 O O . ILE A 1 84 ? 10.294 0.831 -21.950 1.00 94.88 84 ILE A O 1
ATOM 686 N N . GLU A 1 85 ? 11.132 2.224 -20.396 1.00 93.69 85 GLU A N 1
ATOM 687 C CA . GLU A 1 85 ? 12.421 2.471 -21.033 1.00 93.69 85 GLU A CA 1
ATOM 688 C C . GLU A 1 85 ? 13.572 2.227 -20.050 1.00 93.69 85 GLU A C 1
ATOM 690 O O . GLU A 1 85 ? 13.612 2.773 -18.944 1.00 93.69 85 GLU A O 1
ATOM 695 N N . CYS A 1 86 ? 14.579 1.476 -20.485 1.00 91.00 86 CYS A N 1
ATOM 696 C CA . CYS A 1 86 ? 15.787 1.281 -19.693 1.00 91.00 86 CYS A CA 1
ATOM 697 C C . CYS A 1 86 ? 16.780 2.437 -19.906 1.00 91.00 86 CYS A C 1
ATOM 699 O O . CYS A 1 86 ? 17.437 2.529 -20.949 1.00 91.00 86 CYS A O 1
ATOM 701 N N . LYS A 1 87 ? 16.884 3.337 -18.921 1.00 89.19 87 LYS A N 1
ATOM 702 C CA . LYS A 1 87 ? 17.860 4.431 -18.864 1.00 89.19 87 LYS A CA 1
ATOM 703 C C . LYS A 1 87 ? 18.125 4.872 -17.424 1.00 89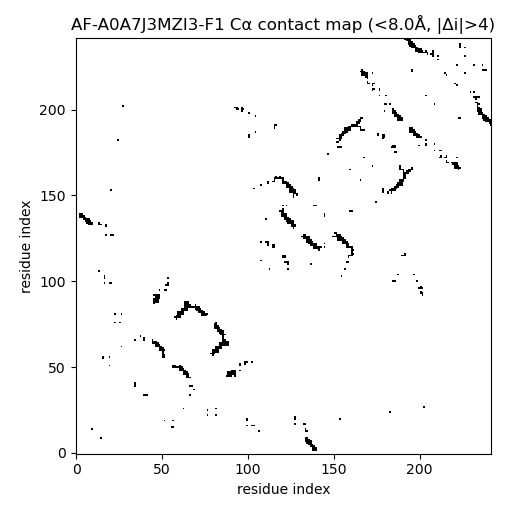.19 87 LYS A C 1
ATOM 705 O O . LYS A 1 87 ? 17.233 4.865 -16.582 1.00 89.19 87 LYS A O 1
ATOM 710 N N . ASN A 1 88 ? 19.343 5.343 -17.166 1.00 86.06 88 ASN A N 1
ATOM 711 C CA . ASN A 1 88 ? 19.697 5.915 -15.869 1.00 86.06 88 ASN A CA 1
ATOM 712 C C . ASN A 1 88 ? 18.918 7.210 -15.616 1.00 86.06 88 ASN A C 1
ATOM 714 O O . ASN A 1 88 ? 18.981 8.157 -16.403 1.00 86.06 88 ASN A O 1
ATOM 718 N N . VAL A 1 89 ? 18.200 7.245 -14.499 1.00 88.31 89 VAL A N 1
ATOM 719 C CA . VAL A 1 89 ? 17.334 8.350 -14.085 1.00 88.31 89 VAL A CA 1
ATOM 720 C C . VAL A 1 89 ? 17.460 8.587 -12.589 1.00 88.31 89 VAL A C 1
ATOM 722 O O . VAL A 1 89 ? 17.830 7.693 -11.833 1.00 88.31 89 VAL A O 1
ATOM 725 N N . TYR A 1 90 ? 17.106 9.794 -12.153 1.00 91.62 90 TYR A N 1
ATOM 726 C CA . TYR A 1 90 ? 16.862 10.035 -10.738 1.00 91.62 90 TYR A CA 1
ATOM 727 C C . TYR A 1 90 ? 15.524 9.384 -10.348 1.00 91.62 90 TYR A C 1
ATOM 729 O O . TYR A 1 90 ? 14.510 9.722 -10.972 1.00 91.62 90 TYR A O 1
ATOM 737 N N . PRO A 1 91 ? 15.502 8.446 -9.385 1.00 93.62 91 PRO A N 1
ATOM 738 C CA . PRO A 1 91 ? 14.282 7.747 -9.009 1.00 93.62 91 PRO A CA 1
ATOM 739 C C . PRO A 1 91 ? 13.302 8.689 -8.303 1.00 93.62 91 PRO A C 1
ATOM 741 O O . PRO A 1 91 ? 13.712 9.600 -7.592 1.00 93.62 91 PRO A O 1
ATOM 744 N N . ASN A 1 92 ? 12.007 8.443 -8.489 1.00 95.62 92 ASN A N 1
ATOM 745 C CA . ASN A 1 92 ? 10.927 9.103 -7.742 1.00 95.62 92 ASN A CA 1
ATOM 746 C C . ASN A 1 92 ? 9.831 8.114 -7.300 1.00 95.62 92 ASN A C 1
ATOM 748 O O . ASN A 1 92 ? 8.727 8.514 -6.935 1.00 95.62 92 ASN A O 1
ATOM 752 N N . SER A 1 93 ? 10.084 6.809 -7.435 1.00 93.75 93 SER A N 1
ATOM 753 C CA . SER A 1 93 ? 9.087 5.774 -7.149 1.00 93.75 93 SER A CA 1
ATOM 754 C C . SER A 1 93 ? 8.589 5.867 -5.712 1.00 93.75 93 SER A C 1
ATOM 756 O O . SER A 1 93 ? 7.381 5.834 -5.504 1.00 93.75 93 SER A O 1
ATOM 758 N N . ASN A 1 94 ? 9.479 6.082 -4.740 1.00 94.88 94 ASN A N 1
ATOM 759 C CA . ASN A 1 94 ? 9.105 6.230 -3.332 1.00 94.88 94 ASN A CA 1
ATOM 760 C C . ASN A 1 94 ? 8.052 7.330 -3.120 1.00 94.88 94 ASN A C 1
ATOM 762 O O . ASN A 1 94 ? 7.058 7.120 -2.428 1.00 94.88 94 ASN A O 1
ATOM 766 N N . GLU A 1 95 ? 8.231 8.493 -3.747 1.00 94.94 95 GLU A N 1
ATOM 767 C CA . GLU A 1 95 ? 7.302 9.623 -3.681 1.00 94.94 95 GLU A CA 1
ATOM 768 C C . GLU A 1 95 ? 5.941 9.284 -4.304 1.00 94.94 95 GLU A C 1
ATOM 770 O O . GLU A 1 95 ? 4.898 9.730 -3.816 1.00 94.94 95 GLU A O 1
ATOM 775 N N . VAL A 1 96 ? 5.942 8.468 -5.358 1.00 95.75 96 VAL A N 1
ATOM 776 C CA . VAL A 1 96 ? 4.730 7.976 -6.020 1.00 95.75 96 VAL A CA 1
ATOM 777 C C . VAL A 1 96 ? 3.975 6.998 -5.100 1.00 95.75 96 VAL A C 1
ATOM 779 O O . VAL A 1 96 ? 2.779 7.182 -4.875 1.00 95.75 96 VAL A O 1
ATOM 782 N N . TYR A 1 97 ? 4.652 6.050 -4.439 1.00 95.88 97 TYR A N 1
ATOM 783 C CA . TYR A 1 97 ? 4.008 5.205 -3.415 1.00 95.88 97 TYR A CA 1
ATOM 784 C C . TYR A 1 97 ? 3.441 6.026 -2.254 1.00 95.88 97 TYR A C 1
ATOM 786 O O . TYR A 1 97 ? 2.292 5.831 -1.855 1.00 95.88 97 TYR A O 1
ATOM 794 N N . ILE A 1 98 ? 4.227 6.965 -1.719 1.00 95.75 98 ILE A N 1
ATOM 795 C CA . ILE A 1 98 ? 3.797 7.827 -0.609 1.00 95.75 98 ILE A CA 1
ATOM 796 C C . ILE A 1 98 ? 2.554 8.631 -1.011 1.00 95.75 98 ILE A C 1
ATOM 798 O O . ILE A 1 98 ? 1.622 8.760 -0.219 1.00 95.75 98 ILE A O 1
ATOM 802 N N . SER A 1 99 ? 2.497 9.121 -2.251 1.00 95.50 99 SER A N 1
ATOM 803 C CA . SER A 1 99 ? 1.336 9.856 -2.762 1.00 95.50 99 SER A CA 1
ATOM 804 C C . SER A 1 99 ? 0.063 9.004 -2.776 1.00 95.50 99 SER A C 1
ATOM 806 O O . SER A 1 99 ? -0.986 9.489 -2.351 1.00 95.50 99 SER A O 1
ATOM 808 N N . LEU A 1 100 ? 0.143 7.735 -3.198 1.00 95.81 100 LEU A N 1
ATOM 809 C CA . LEU A 1 100 ? -0.992 6.807 -3.123 1.00 95.81 100 LEU A CA 1
ATOM 810 C C . LEU A 1 100 ? -1.443 6.581 -1.670 1.00 95.81 100 LEU A C 1
ATOM 812 O O . LEU A 1 100 ? -2.640 6.612 -1.378 1.00 95.81 100 LEU A O 1
ATOM 816 N N . ILE A 1 101 ? -0.498 6.397 -0.747 1.00 96.31 101 ILE A N 1
ATOM 817 C CA . ILE A 1 101 ? -0.800 6.188 0.676 1.00 96.31 101 ILE A CA 1
ATOM 818 C C . ILE A 1 101 ? -1.508 7.390 1.291 1.00 96.31 101 ILE A C 1
ATOM 820 O O . ILE A 1 101 ? -2.481 7.213 2.023 1.00 96.31 101 ILE A O 1
ATOM 824 N N . VAL A 1 102 ? -1.084 8.610 0.960 1.00 95.00 102 VAL A N 1
ATOM 825 C CA . VAL A 1 102 ? -1.758 9.831 1.423 1.00 95.00 102 VAL A CA 1
ATOM 826 C C . VAL A 1 102 ? -3.218 9.865 0.959 1.00 95.00 102 VAL A C 1
ATOM 828 O O . VAL A 1 102 ? -4.100 10.213 1.747 1.00 95.00 102 VAL A O 1
ATOM 831 N N . GLU A 1 103 ? -3.504 9.464 -0.281 1.00 95.06 103 GLU A N 1
ATOM 832 C CA . GLU A 1 103 ? -4.880 9.387 -0.787 1.00 95.06 103 GLU A CA 1
ATOM 833 C C . GLU A 1 103 ? -5.696 8.281 -0.095 1.00 95.06 103 GLU A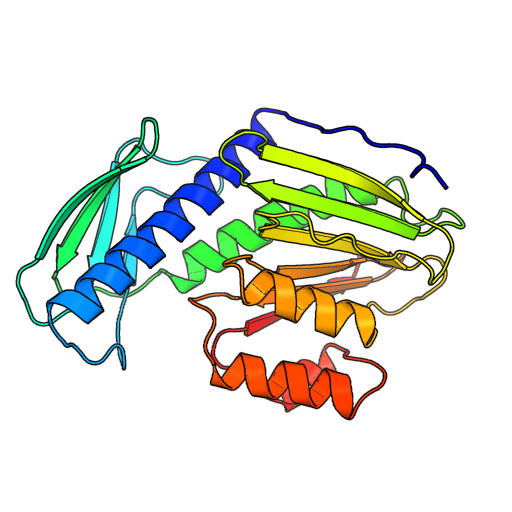 C 1
ATOM 835 O O . GLU A 1 103 ? -6.841 8.515 0.298 1.00 95.06 103 GLU A O 1
ATOM 840 N N . LEU A 1 104 ? -5.105 7.108 0.150 1.00 95.38 104 LEU A N 1
ATOM 841 C CA . LEU A 1 104 ? -5.747 6.026 0.910 1.00 95.38 104 LEU A CA 1
ATOM 842 C C . LEU A 1 104 ? -6.037 6.428 2.366 1.00 95.38 104 LEU A C 1
ATOM 844 O O . LEU A 1 104 ? -7.104 6.117 2.898 1.00 95.38 104 LEU A O 1
ATOM 848 N N . MET A 1 105 ? -5.140 7.180 3.007 1.00 94.69 105 MET A N 1
ATOM 849 C CA . MET A 1 105 ? -5.367 7.736 4.344 1.00 94.69 105 MET A CA 1
ATOM 850 C C . MET A 1 105 ? -6.486 8.786 4.340 1.00 94.69 105 MET A C 1
ATOM 852 O O . MET A 1 105 ? -7.337 8.778 5.229 1.00 94.69 105 MET A O 1
ATOM 856 N N . ARG A 1 106 ? -6.535 9.671 3.333 1.00 92.69 106 ARG A N 1
ATOM 857 C CA . ARG A 1 106 ? -7.634 10.643 3.166 1.00 92.69 106 ARG A CA 1
ATOM 858 C C . ARG A 1 106 ? -8.976 9.939 3.001 1.00 92.69 106 ARG A C 1
ATOM 860 O O . ARG A 1 106 ? -9.957 10.345 3.628 1.00 92.69 106 ARG A O 1
ATOM 867 N N . LEU A 1 107 ? -9.003 8.865 2.214 1.00 92.19 107 LEU A N 1
ATOM 868 C CA . LEU A 1 107 ? -10.163 7.996 2.049 1.00 92.19 107 LEU A CA 1
ATOM 869 C C . LEU A 1 107 ? -10.592 7.383 3.392 1.00 92.19 107 LEU A C 1
ATOM 871 O O . LEU A 1 107 ? -11.761 7.482 3.767 1.00 92.19 107 LEU A O 1
ATOM 875 N N . ALA A 1 108 ? -9.648 6.822 4.151 1.00 92.88 108 ALA A N 1
ATOM 876 C CA . ALA A 1 108 ? -9.918 6.245 5.464 1.00 92.88 108 ALA A CA 1
ATOM 877 C C . ALA A 1 108 ? -10.514 7.267 6.438 1.00 92.88 108 ALA A C 1
ATOM 879 O O . ALA A 1 108 ? -11.543 6.995 7.052 1.00 92.88 108 ALA A O 1
ATOM 880 N N . ILE A 1 109 ? -9.939 8.470 6.526 1.00 90.56 109 ILE A N 1
ATOM 881 C CA . ILE A 1 109 ? -10.475 9.545 7.370 1.00 90.56 109 ILE A CA 1
ATOM 882 C C . ILE A 1 109 ? -11.877 9.951 6.900 1.00 90.56 109 ILE A C 1
ATOM 884 O O . ILE A 1 109 ? -12.779 10.061 7.730 1.00 90.56 109 ILE A O 1
ATOM 888 N N . LYS A 1 110 ? -12.093 10.145 5.589 1.00 89.19 110 LYS A N 1
ATOM 889 C CA . LYS A 1 110 ? -13.404 10.517 5.020 1.00 89.19 110 LYS A CA 1
ATOM 890 C C . LYS A 1 110 ? -14.504 9.555 5.474 1.00 89.19 110 LYS A C 1
ATOM 892 O O . LYS A 1 110 ? -15.572 10.012 5.879 1.00 89.19 110 LYS A O 1
ATOM 897 N N . PHE A 1 111 ? -14.238 8.251 5.433 1.00 88.81 111 PHE A N 1
ATOM 898 C CA . PHE A 1 111 ? -15.234 7.231 5.756 1.00 88.81 111 PHE A CA 1
ATOM 899 C C . PHE A 1 111 ? -15.309 6.872 7.236 1.00 88.81 111 PHE A C 1
ATOM 901 O O . PHE A 1 111 ? -16.405 6.631 7.723 1.00 88.81 111 PHE A O 1
ATOM 908 N N . LEU A 1 112 ? -14.196 6.845 7.969 1.00 89.62 112 LEU A N 1
ATOM 909 C CA . LEU A 1 112 ? -14.183 6.381 9.359 1.00 89.62 112 LEU A CA 1
ATOM 910 C C . LEU A 1 112 ? -14.411 7.500 10.377 1.00 89.62 112 LEU A C 1
ATOM 912 O O . LEU A 1 112 ? -14.928 7.223 11.460 1.00 89.62 112 LEU A O 1
ATOM 916 N N . LYS A 1 113 ? -14.121 8.767 10.046 1.00 87.00 113 LYS A N 1
ATOM 917 C CA . LYS A 1 113 ? -14.295 9.910 10.966 1.00 87.00 113 LYS A CA 1
ATOM 918 C C . LYS A 1 113 ? -15.684 10.000 11.622 1.00 87.00 113 LYS A C 1
ATOM 920 O O . LYS A 1 113 ? -15.728 10.246 12.828 1.00 87.00 113 LYS A O 1
ATOM 925 N N . PRO A 1 114 ? -16.811 9.744 10.924 1.00 87.06 114 PRO A N 1
ATOM 926 C CA . PRO A 1 114 ? -18.145 9.731 11.542 1.00 87.06 114 PRO A CA 1
ATOM 927 C C . PRO A 1 114 ? -18.361 8.640 12.609 1.00 87.06 114 PRO A C 1
ATOM 929 O O . PRO A 1 114 ? -19.372 8.657 13.322 1.00 87.06 114 PRO A O 1
ATOM 932 N N . TYR A 1 115 ? -17.447 7.674 12.701 1.00 85.31 115 TYR A N 1
ATOM 933 C CA . TYR A 1 115 ? -17.579 6.477 13.523 1.00 85.31 115 TYR A CA 1
ATOM 934 C C . TYR A 1 115 ? -16.567 6.391 14.676 1.00 85.31 115 TYR A C 1
ATOM 936 O O . TYR A 1 115 ? -16.822 5.656 15.624 1.00 85.31 115 TYR A O 1
ATOM 944 N N . ILE A 1 116 ? -15.489 7.188 14.659 1.00 82.56 116 ILE A N 1
ATOM 945 C CA . ILE A 1 116 ? -14.386 7.149 15.646 1.00 82.56 116 ILE A CA 1
ATOM 946 C C . ILE A 1 116 ? -14.867 7.231 17.110 1.00 82.56 116 ILE A C 1
ATOM 948 O O . ILE A 1 116 ? -14.324 6.562 17.984 1.00 82.56 116 ILE A O 1
ATOM 952 N N . ASN A 1 117 ? -15.904 8.030 17.385 1.00 79.81 117 ASN A N 1
ATOM 953 C CA . ASN A 1 117 ? -16.430 8.254 18.741 1.00 79.81 117 ASN A CA 1
ATOM 954 C C . ASN A 1 117 ? -17.592 7.323 19.122 1.00 79.81 117 ASN A C 1
ATOM 956 O O . ASN A 1 117 ? -18.284 7.559 20.115 1.00 79.81 117 ASN A O 1
ATOM 960 N N . ARG A 1 118 ? -17.870 6.292 18.323 1.00 80.69 118 ARG A N 1
ATOM 961 C CA . ARG A 1 118 ? -18.933 5.328 18.625 1.00 80.69 118 ARG A CA 1
ATOM 962 C C . ARG A 1 118 ? -18.393 4.220 19.529 1.00 80.69 118 ARG A C 1
ATOM 964 O O . ARG A 1 118 ? -17.214 3.915 19.519 1.00 80.69 118 ARG A O 1
ATOM 971 N N . ASN A 1 119 ? -19.272 3.557 20.278 1.00 80.81 119 ASN A N 1
ATOM 972 C CA . ASN A 1 119 ? -18.903 2.436 21.161 1.00 80.81 119 ASN A CA 1
ATOM 973 C C . ASN A 1 119 ? -18.642 1.112 20.410 1.00 80.81 119 ASN A C 1
ATOM 975 O O . ASN A 1 119 ? -18.818 0.039 20.981 1.00 80.81 119 ASN A O 1
ATOM 979 N N . LYS A 1 120 ? -18.310 1.180 19.122 1.00 83.06 120 LYS A N 1
ATOM 980 C CA . LYS A 1 120 ? -18.107 0.032 18.235 1.00 83.06 120 LYS A CA 1
ATOM 981 C C . LYS A 1 120 ? -16.883 0.278 17.374 1.00 83.06 120 LYS A C 1
ATOM 983 O O . LYS A 1 120 ? -16.547 1.434 17.119 1.00 83.06 120 LYS A O 1
ATOM 988 N N . GLU A 1 121 ? -16.257 -0.799 16.930 1.00 85.38 121 GLU A N 1
ATOM 989 C CA . GLU A 1 121 ? -15.160 -0.724 15.976 1.00 85.38 121 GLU A CA 1
ATOM 990 C C . GLU A 1 121 ? -15.720 -0.728 14.556 1.00 85.38 121 GLU A C 1
ATOM 992 O O . GLU A 1 121 ? -16.699 -1.413 14.252 1.00 85.38 121 GLU A O 1
ATOM 997 N N . TYR A 1 122 ? -15.095 0.054 13.686 1.00 88.19 122 TYR A N 1
ATOM 998 C CA . TYR A 1 122 ? -15.428 0.126 12.275 1.00 88.19 122 TYR A CA 1
ATOM 999 C C . TYR A 1 122 ? -14.169 -0.108 11.470 1.00 88.19 122 TYR A C 1
ATOM 1001 O O . TYR A 1 122 ? -13.107 0.406 11.819 1.00 88.19 122 TYR A O 1
ATOM 1009 N N . MET A 1 123 ? -14.303 -0.860 10.388 1.00 89.69 123 MET A N 1
ATOM 1010 C CA . MET A 1 123 ? -13.212 -1.186 9.489 1.00 89.69 123 MET A CA 1
ATOM 1011 C C . MET A 1 123 ? -13.556 -0.752 8.074 1.00 89.69 123 MET A C 1
ATOM 1013 O O . MET A 1 123 ? -14.622 -1.054 7.558 1.00 89.69 123 MET A O 1
ATOM 1017 N N . LEU A 1 124 ? -12.620 -0.072 7.443 1.00 92.06 124 LEU A N 1
ATOM 1018 C CA . LEU A 1 124 ? -12.584 0.234 6.036 1.00 92.06 124 LEU A CA 1
ATOM 1019 C C . LEU A 1 124 ? -11.662 -0.761 5.327 1.00 92.06 124 LEU A C 1
ATOM 1021 O O . LEU A 1 124 ? -10.524 -0.958 5.748 1.00 92.06 124 LEU A O 1
ATOM 1025 N N . ILE A 1 125 ? -12.142 -1.361 4.241 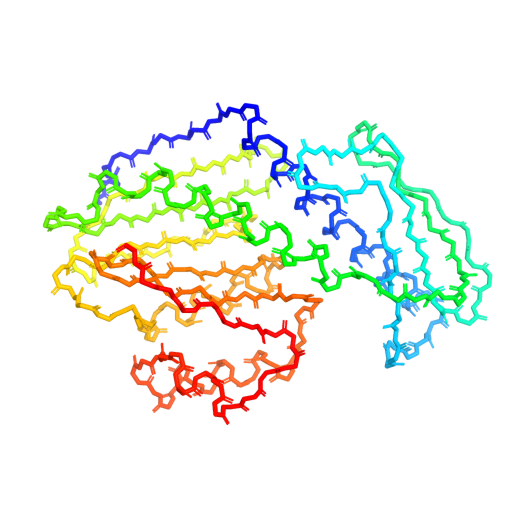1.00 92.19 125 ILE A N 1
ATOM 1026 C CA . ILE A 1 125 ? -11.362 -2.253 3.377 1.00 92.19 125 ILE A CA 1
ATOM 1027 C C . ILE A 1 125 ? -11.453 -1.724 1.953 1.00 92.19 125 ILE A C 1
ATOM 1029 O O . ILE A 1 125 ? -12.541 -1.672 1.383 1.00 92.19 125 ILE A O 1
ATOM 1033 N N . THR A 1 126 ? -10.320 -1.351 1.368 1.00 94.12 126 THR A N 1
ATOM 1034 C CA . THR A 1 126 ? -10.231 -0.968 -0.044 1.00 94.12 126 THR A CA 1
ATOM 1035 C C . THR A 1 126 ? -9.764 -2.165 -0.858 1.00 94.12 126 THR A C 1
ATOM 1037 O O . THR A 1 126 ? -8.711 -2.743 -0.585 1.00 94.12 126 THR A O 1
ATOM 1040 N N . ILE A 1 127 ? -10.561 -2.529 -1.860 1.00 92.44 127 ILE A N 1
ATOM 1041 C CA . ILE A 1 127 ? -10.396 -3.731 -2.673 1.00 92.44 127 ILE A CA 1
ATOM 1042 C C . ILE A 1 127 ? -10.186 -3.321 -4.126 1.00 92.44 127 ILE A C 1
ATOM 1044 O O . ILE A 1 127 ? -10.965 -2.545 -4.685 1.00 92.44 127 ILE A O 1
ATOM 1048 N N . LEU A 1 128 ? -9.164 -3.901 -4.740 1.00 91.44 128 LEU A N 1
ATOM 1049 C CA . LEU A 1 128 ? -8.886 -3.853 -6.161 1.00 91.44 128 LEU A CA 1
ATOM 1050 C C . LEU A 1 128 ? -8.999 -5.270 -6.731 1.00 91.44 128 LEU A C 1
ATOM 1052 O O . LEU A 1 128 ? -8.156 -6.130 -6.489 1.00 91.44 128 LEU A O 1
ATOM 1056 N N . GLY A 1 129 ? -10.055 -5.520 -7.495 1.00 83.88 129 GLY A N 1
ATOM 1057 C CA . GLY A 1 129 ? -10.340 -6.831 -8.065 1.00 83.88 129 GLY A CA 1
ATOM 1058 C C . GLY A 1 129 ? -10.927 -6.752 -9.468 1.00 83.88 129 GLY A C 1
ATOM 1059 O O . GLY A 1 129 ? -11.550 -5.764 -9.858 1.00 83.88 129 GLY A O 1
ATOM 1060 N N . SER A 1 130 ? -10.777 -7.843 -10.221 1.00 70.06 130 SER A N 1
ATOM 1061 C CA . SER A 1 130 ? -11.269 -7.961 -11.602 1.00 70.06 130 SER A CA 1
ATOM 1062 C C . SER A 1 130 ? -12.797 -7.933 -11.715 1.00 70.06 130 SER A C 1
ATOM 1064 O O . SER A 1 130 ? -13.331 -7.497 -12.730 1.00 70.06 130 SER A O 1
ATOM 1066 N N . LYS A 1 131 ? -13.507 -8.396 -10.677 1.00 70.19 131 LYS A N 1
ATOM 1067 C CA . LYS A 1 131 ? -14.981 -8.424 -10.617 1.00 70.19 131 LYS A CA 1
ATOM 1068 C C . LYS A 1 131 ? -15.569 -7.339 -9.723 1.00 70.19 131 LYS A C 1
ATOM 1070 O O . LYS A 1 131 ? -16.632 -6.810 -10.028 1.00 70.19 131 LYS A O 1
ATOM 1075 N N . THR A 1 132 ? -14.875 -7.021 -8.635 1.00 76.12 132 THR A N 1
ATOM 1076 C CA . THR A 1 132 ? -15.324 -6.048 -7.642 1.00 76.12 132 THR A CA 1
ATOM 1077 C C . THR A 1 132 ? -14.133 -5.201 -7.240 1.00 76.12 132 THR A C 1
ATOM 1079 O O . THR A 1 132 ? -13.116 -5.730 -6.805 1.00 76.12 132 THR A O 1
ATOM 1082 N N . SER A 1 133 ? -14.280 -3.893 -7.399 1.00 87.25 133 SER A N 1
ATOM 1083 C CA . SER A 1 133 ? -13.337 -2.885 -6.932 1.00 87.25 133 SER A CA 1
ATOM 1084 C C . SER A 1 133 ? -14.136 -1.805 -6.209 1.00 87.25 133 SER A C 1
ATOM 1086 O O . SER A 1 133 ? -15.240 -1.467 -6.645 1.00 87.25 133 SER A O 1
ATOM 1088 N N . GLY A 1 134 ? -13.624 -1.311 -5.089 1.00 89.69 134 GLY A N 1
ATOM 1089 C CA . GLY A 1 134 ? -14.343 -0.357 -4.250 1.00 89.69 134 GLY A CA 1
ATOM 1090 C C . GLY A 1 134 ? -13.881 -0.388 -2.801 1.00 89.69 134 GLY A C 1
ATOM 1091 O O . GLY A 1 134 ? -12.904 -1.052 -2.456 1.00 89.69 134 GLY A O 1
ATOM 1092 N N . THR A 1 135 ? -14.618 0.313 -1.947 1.00 87.81 135 THR A N 1
ATOM 1093 C CA . THR A 1 135 ? -14.330 0.375 -0.517 1.00 87.81 135 THR A CA 1
ATOM 1094 C C . THR A 1 135 ? -15.532 -0.105 0.274 1.00 87.81 135 THR A C 1
ATOM 1096 O O . THR A 1 135 ? -16.655 0.337 0.046 1.00 87.81 135 THR A O 1
ATOM 1099 N N . LEU A 1 136 ? -15.278 -1.017 1.206 1.00 86.69 136 LEU A N 1
ATOM 1100 C CA . LEU A 1 136 ? -16.244 -1.537 2.162 1.00 86.69 136 LEU A CA 1
ATOM 1101 C C . LEU A 1 136 ? -16.048 -0.859 3.509 1.00 86.69 136 LEU A C 1
ATOM 1103 O O . LEU A 1 136 ? -14.913 -0.708 3.955 1.00 86.69 136 LEU A O 1
ATOM 1107 N N . VAL A 1 137 ? -17.149 -0.538 4.183 1.00 84.38 137 VAL A N 1
ATOM 1108 C CA . VAL A 1 137 ? -17.147 -0.205 5.611 1.00 84.38 137 VAL A CA 1
ATOM 1109 C C . VAL A 1 137 ? -17.902 -1.292 6.364 1.00 84.38 137 VAL A C 1
ATOM 1111 O O . VAL A 1 137 ? -19.062 -1.557 6.056 1.00 84.38 137 VAL A O 1
ATOM 1114 N N . LEU A 1 138 ? -17.230 -1.913 7.329 1.00 83.69 138 LEU A N 1
ATOM 1115 C CA . LEU A 1 138 ? -17.729 -2.976 8.192 1.00 83.69 138 LEU A CA 1
ATOM 1116 C C . LEU A 1 138 ? -17.878 -2.456 9.621 1.00 83.69 138 LEU A C 1
ATOM 1118 O O . LEU A 1 138 ? -17.032 -1.704 10.104 1.00 83.69 138 LEU A O 1
ATOM 1122 N N . GLU A 1 139 ? -18.921 -2.899 10.313 1.00 80.00 139 GLU A N 1
ATOM 1123 C CA . GLU A 1 139 ? -19.108 -2.680 11.749 1.00 80.00 139 GLU A CA 1
ATOM 1124 C C . GLU A 1 139 ? -18.795 -3.970 12.520 1.00 80.00 139 GLU A C 1
ATOM 1126 O O . GLU A 1 139 ? -19.281 -5.049 12.165 1.00 80.00 139 GLU A O 1
ATOM 1131 N N . GLY A 1 140 ? -18.034 -3.855 13.608 1.00 72.12 140 GLY A N 1
ATOM 1132 C CA . GLY A 1 140 ? -17.763 -4.948 14.537 1.00 72.12 140 GLY A CA 1
ATOM 1133 C C . GLY A 1 140 ? -17.901 -4.547 16.004 1.00 72.12 140 GLY A C 1
ATOM 1134 O O . GLY A 1 140 ? -18.059 -3.377 16.364 1.00 72.12 140 GLY A O 1
ATOM 1135 N N . GLU A 1 141 ? -17.881 -5.555 16.872 1.00 65.12 141 GLU A N 1
ATOM 1136 C CA . GLU A 1 141 ? -17.825 -5.346 18.320 1.00 65.12 141 GLU A CA 1
ATOM 1137 C C . GLU A 1 141 ? -16.401 -4.983 18.767 1.00 65.12 141 GLU A C 1
ATOM 1139 O O . GLU A 1 141 ? -15.430 -5.330 18.099 1.00 65.12 141 GLU A O 1
ATOM 1144 N N . GLU A 1 142 ? -16.286 -4.291 19.905 1.00 60.38 142 GLU A N 1
ATOM 1145 C CA . GLU A 1 142 ? -15.007 -3.868 20.496 1.00 60.38 142 GLU A CA 1
ATOM 1146 C C . GLU A 1 142 ? -14.044 -5.065 20.637 1.00 60.38 142 GLU A C 1
ATOM 1148 O O . GLU A 1 142 ? -14.393 -6.063 21.274 1.00 60.38 142 GLU A O 1
ATOM 1153 N N . LYS A 1 143 ? -12.842 -4.961 20.049 1.00 57.78 143 LYS A N 1
ATOM 1154 C CA . LYS A 1 143 ? -11.773 -5.977 20.001 1.00 57.78 143 LYS A CA 1
ATOM 1155 C C . LYS A 1 143 ? -12.103 -7.276 19.257 1.00 57.78 143 LYS A C 1
ATOM 1157 O O . LYS A 1 143 ? -11.350 -8.243 19.374 1.00 57.78 143 LYS A O 1
ATOM 1162 N N . ASN A 1 144 ? -13.201 -7.318 18.503 1.00 57.16 144 ASN A N 1
ATOM 1163 C CA . ASN A 1 144 ? -13.701 -8.532 17.851 1.00 57.16 144 ASN A CA 1
ATOM 1164 C C . ASN A 1 144 ? -13.863 -8.385 16.329 1.00 57.16 144 ASN A C 1
ATOM 1166 O O . ASN A 1 144 ? -14.540 -9.214 15.713 1.00 57.16 144 ASN A O 1
ATOM 1170 N N . ILE A 1 145 ? -13.259 -7.372 15.692 1.00 58.72 145 ILE A N 1
ATOM 1171 C CA . ILE A 1 145 ? -13.185 -7.353 14.226 1.00 58.72 145 ILE A CA 1
ATOM 1172 C C . ILE A 1 145 ? -12.283 -8.500 13.766 1.00 58.72 145 ILE A C 1
ATOM 1174 O O . ILE A 1 145 ? -11.058 -8.428 13.796 1.00 58.72 145 ILE A O 1
ATOM 1178 N N . VAL A 1 146 ? -12.917 -9.582 13.319 1.00 58.66 146 VAL A N 1
ATOM 1179 C CA . VAL A 1 146 ? -12.258 -10.603 12.511 1.00 58.66 146 VAL A CA 1
ATOM 1180 C C . VAL A 1 146 ? -12.185 -10.048 11.101 1.00 58.66 146 VAL A C 1
ATOM 1182 O O . VAL A 1 146 ? -13.216 -9.911 10.447 1.00 58.66 146 VAL A O 1
ATOM 1185 N N . ILE A 1 147 ? -10.978 -9.718 10.652 1.00 63.09 147 ILE A N 1
ATOM 1186 C CA . ILE A 1 147 ? -10.722 -9.278 9.282 1.00 63.09 147 ILE A CA 1
ATOM 1187 C C . ILE A 1 147 ? -10.905 -10.499 8.373 1.00 63.09 147 ILE A C 1
ATOM 1189 O O . ILE A 1 147 ? -10.093 -11.426 8.444 1.00 63.09 147 ILE A O 1
ATOM 1193 N N . PRO A 1 148 ? -11.971 -10.580 7.553 1.00 63.81 148 PRO A N 1
ATOM 1194 C CA . PRO A 1 148 ? -12.059 -11.653 6.579 1.00 63.81 148 PRO A CA 1
ATOM 1195 C C . PRO A 1 148 ? -10.962 -11.449 5.532 1.00 63.81 148 PRO A C 1
ATOM 1197 O O . PRO A 1 148 ? -10.732 -10.326 5.083 1.00 63.81 148 PRO A O 1
ATOM 1200 N N . TYR A 1 149 ? -10.316 -12.533 5.103 1.00 71.50 149 TYR A N 1
ATOM 1201 C CA . TYR A 1 149 ? -9.481 -12.479 3.908 1.00 71.50 149 TYR A CA 1
ATOM 1202 C C . TYR A 1 149 ? -10.371 -12.141 2.710 1.00 71.50 149 TYR A C 1
ATOM 1204 O O . TYR A 1 149 ? -11.232 -12.938 2.321 1.00 71.50 149 TYR A O 1
ATOM 1212 N N . ILE A 1 150 ? -10.184 -10.950 2.145 1.00 80.75 150 ILE A N 1
ATOM 1213 C CA . ILE A 1 150 ? -10.849 -10.531 0.915 1.00 80.75 150 ILE A CA 1
ATOM 1214 C C . ILE A 1 150 ? -9.774 -10.408 -0.172 1.00 80.75 150 ILE A C 1
ATOM 1216 O O . ILE A 1 150 ? -8.925 -9.516 -0.077 1.00 80.75 150 ILE A O 1
ATOM 1220 N N . PRO A 1 151 ? -9.788 -11.274 -1.203 1.00 83.00 151 PRO A N 1
ATOM 1221 C CA . PRO A 1 151 ? -8.841 -11.191 -2.309 1.00 83.00 151 PRO A CA 1
ATOM 1222 C C . PRO A 1 151 ? -8.829 -9.802 -2.950 1.00 83.00 151 PRO A C 1
ATOM 1224 O O . PRO A 1 151 ? -9.886 -9.206 -3.168 1.00 83.00 151 PRO A O 1
ATOM 1227 N N . GLY A 1 152 ? -7.634 -9.303 -3.270 1.00 88.75 152 GLY A N 1
ATOM 1228 C CA . GLY A 1 152 ? -7.458 -7.967 -3.841 1.00 88.75 152 GLY A CA 1
ATOM 1229 C C . GLY A 1 152 ? -7.548 -6.833 -2.818 1.00 88.75 152 GLY A C 1
ATOM 1230 O O . GLY A 1 152 ? -7.689 -5.679 -3.208 1.00 88.75 152 GLY A O 1
ATOM 1231 N N . THR A 1 153 ? -7.498 -7.116 -1.513 1.00 92.81 153 THR A N 1
ATOM 1232 C CA . THR A 1 153 ? -7.390 -6.058 -0.499 1.00 92.81 153 THR A CA 1
ATOM 1233 C C . THR A 1 153 ? -6.068 -5.319 -0.658 1.00 92.81 153 THR A C 1
ATOM 1235 O O . THR A 1 153 ? -5.002 -5.902 -0.491 1.00 92.81 153 THR A O 1
ATOM 1238 N N . ILE A 1 154 ? -6.146 -4.019 -0.940 1.00 95.75 154 ILE A N 1
ATOM 1239 C CA . ILE A 1 154 ? -4.965 -3.173 -1.127 1.00 95.75 154 ILE A CA 1
ATOM 1240 C C . ILE A 1 154 ? -4.695 -2.256 0.063 1.00 95.75 154 ILE A C 1
ATOM 1242 O O . ILE A 1 154 ? -3.581 -1.768 0.223 1.00 95.75 154 ILE A O 1
ATOM 1246 N N . PHE A 1 155 ? -5.698 -1.992 0.896 1.00 96.44 155 PHE A N 1
ATOM 1247 C CA . PHE A 1 155 ? -5.547 -1.148 2.073 1.00 96.44 155 PHE A CA 1
ATOM 1248 C C . PHE A 1 155 ? -6.648 -1.449 3.077 1.00 96.44 155 PHE A C 1
ATOM 1250 O O . PHE A 1 155 ? -7.810 -1.604 2.692 1.00 96.44 155 PHE A O 1
ATOM 1257 N N . ILE A 1 156 ? -6.296 -1.478 4.357 1.00 94.81 156 ILE A N 1
ATOM 1258 C CA . ILE A 1 156 ? -7.274 -1.553 5.440 1.00 94.81 156 ILE A CA 1
ATOM 1259 C C . ILE A 1 156 ? -7.083 -0.411 6.419 1.00 94.81 156 ILE A C 1
ATOM 1261 O O 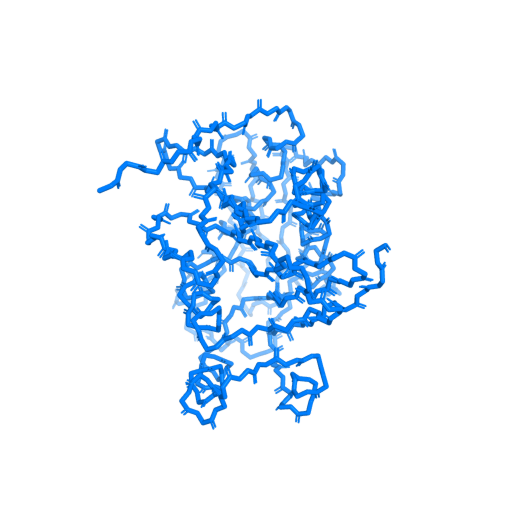. ILE A 1 156 ? -5.982 0.092 6.628 1.00 94.81 156 ILE A O 1
ATOM 1265 N N . CYS A 1 157 ? -8.166 -0.016 7.062 1.00 94.44 157 CYS A N 1
ATOM 1266 C CA . CYS A 1 157 ? -8.089 0.873 8.197 1.00 94.44 157 CYS A CA 1
ATOM 1267 C C . CYS A 1 157 ? -9.187 0.542 9.189 1.00 94.44 157 CYS A C 1
ATOM 1269 O O . CYS A 1 157 ? -10.301 0.261 8.770 1.00 94.44 157 CYS A O 1
ATOM 1271 N N . HIS A 1 158 ? -8.932 0.608 10.488 1.00 92.56 158 HIS A N 1
ATOM 1272 C CA . HIS A 1 158 ? -9.988 0.441 11.478 1.00 92.56 158 HIS A CA 1
ATOM 1273 C C . HIS A 1 158 ? -9.861 1.412 12.640 1.00 92.56 158 HIS A C 1
ATOM 1275 O O . HIS A 1 158 ? -8.815 2.012 12.889 1.00 92.56 158 HIS A O 1
ATOM 1281 N N . THR A 1 159 ? -10.977 1.603 13.334 1.00 91.75 159 THR A N 1
ATOM 1282 C CA . THR A 1 159 ? -11.061 2.469 14.507 1.00 91.75 159 THR A CA 1
ATOM 1283 C C . THR A 1 159 ? -10.847 1.668 15.786 1.00 91.75 159 THR A C 1
ATOM 1285 O O . THR A 1 159 ? -11.475 0.623 15.929 1.00 91.75 159 THR A O 1
ATOM 1288 N N . HIS A 1 160 ? -10.113 2.202 16.761 1.00 88.56 160 HIS A N 1
ATOM 1289 C CA . HIS A 1 160 ? -10.168 1.738 18.152 1.00 88.56 160 HIS A CA 1
ATOM 1290 C C . HIS A 1 160 ? -10.956 2.743 19.007 1.00 88.56 160 HIS A C 1
ATOM 1292 O O . HIS A 1 160 ? -10.456 3.838 19.301 1.00 88.56 160 HIS A O 1
ATOM 1298 N N . PRO A 1 161 ? -12.197 2.421 19.415 1.00 73.38 161 PRO A N 1
ATOM 1299 C CA . PRO A 1 161 ? -12.962 3.294 20.283 1.00 73.38 161 PRO A CA 1
ATOM 1300 C C . PRO A 1 161 ? -12.323 3.321 21.678 1.00 73.38 161 PRO A C 1
ATOM 1302 O O . PRO A 1 161 ? -11.837 2.310 22.179 1.00 73.38 161 PRO A O 1
ATOM 1305 N N . LYS A 1 162 ? -12.356 4.488 22.33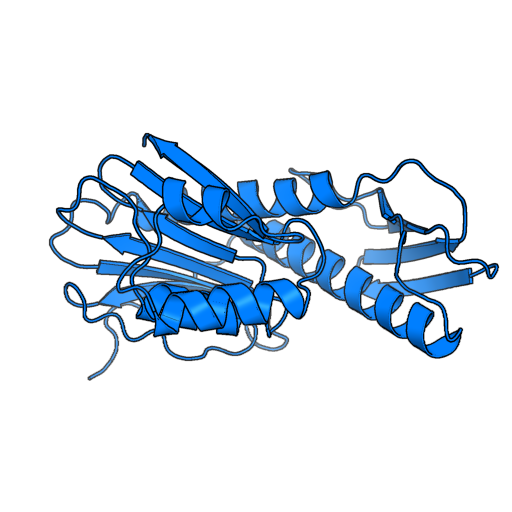4 1.00 72.94 162 LYS A N 1
ATOM 1306 C CA . LYS A 1 162 ? -11.917 4.714 23.733 1.00 72.94 162 LYS A CA 1
ATOM 1307 C C . LYS A 1 162 ? -10.407 4.621 24.015 1.00 72.94 162 LYS A C 1
ATOM 1309 O O . LYS A 1 162 ? -10.005 4.851 25.155 1.00 72.94 162 LYS A O 1
ATOM 1314 N N . THR A 1 163 ? -9.560 4.330 23.031 1.00 76.00 163 THR A N 1
ATOM 1315 C CA . THR A 1 163 ? -8.095 4.396 23.188 1.00 76.00 163 THR A CA 1
ATOM 1316 C C . THR A 1 163 ? -7.560 5.763 22.774 1.00 76.00 163 THR A C 1
ATOM 1318 O O . THR A 1 163 ? -8.041 6.326 21.801 1.00 76.00 163 THR A O 1
ATOM 1321 N N . TYR A 1 164 ? -6.535 6.280 23.455 1.00 77.75 164 TYR A N 1
ATOM 1322 C CA . TYR A 1 164 ? -5.916 7.569 23.097 1.00 77.75 164 TYR A CA 1
ATOM 1323 C C . TYR A 1 164 ? -4.745 7.447 22.108 1.00 77.75 164 TYR A C 1
ATOM 1325 O O . TYR A 1 164 ? -4.391 8.420 21.441 1.00 77.75 164 TYR A O 1
ATOM 1333 N N . SER A 1 165 ? -4.135 6.265 22.016 1.00 87.56 165 SER A N 1
ATOM 1334 C CA . SER A 1 165 ? -2.965 6.012 21.173 1.00 87.56 165 SER A CA 1
ATOM 1335 C C . SER A 1 165 ? -3.289 4.969 20.114 1.00 87.56 165 SER A C 1
ATOM 1337 O O . SER A 1 165 ? -3.815 3.901 20.438 1.00 87.56 165 SER A O 1
ATOM 1339 N N . ALA A 1 166 ? -2.973 5.280 18.861 1.00 92.69 166 ALA A N 1
ATOM 1340 C CA . ALA A 1 166 ? -3.067 4.362 17.742 1.00 92.69 166 ALA A CA 1
ATOM 1341 C C . ALA A 1 166 ? -1.914 3.356 17.805 1.00 92.69 166 ALA A C 1
ATOM 1343 O O . ALA A 1 166 ? -0.740 3.716 17.708 1.00 92.69 166 ALA A O 1
ATOM 1344 N N . ILE A 1 167 ? -2.268 2.089 18.000 1.00 93.56 167 ILE A N 1
ATOM 1345 C CA . ILE A 1 167 ? -1.338 0.977 18.179 1.00 93.56 167 ILE A CA 1
ATOM 1346 C C . ILE A 1 167 ? -1.917 -0.232 17.445 1.00 93.56 167 ILE A C 1
ATOM 1348 O O . ILE A 1 167 ? -3.122 -0.472 17.517 1.00 93.56 167 ILE A O 1
ATOM 1352 N N . PHE A 1 168 ? -1.060 -0.994 16.770 1.00 93.62 168 PHE A N 1
ATOM 1353 C CA . PHE A 1 168 ? -1.428 -2.246 16.117 1.00 93.62 168 PHE A CA 1
ATOM 1354 C C . PHE A 1 168 ? -1.373 -3.389 17.126 1.00 93.62 168 PHE A C 1
ATOM 1356 O O . PHE A 1 168 ? -0.334 -3.622 17.740 1.00 93.62 168 PHE A O 1
ATOM 1363 N N . SER A 1 169 ? -2.466 -4.124 17.287 1.00 91.88 169 SER A N 1
ATOM 1364 C CA . SER A 1 169 ? -2.475 -5.404 17.993 1.00 91.88 169 SER A CA 1
ATOM 1365 C C . SER A 1 169 ? -1.774 -6.488 17.172 1.00 91.88 169 SER A C 1
ATOM 1367 O O . SER A 1 169 ? -1.579 -6.361 15.963 1.00 91.88 169 SER A O 1
ATOM 1369 N N . LYS A 1 170 ? -1.462 -7.622 17.800 1.00 91.38 170 LYS A N 1
ATOM 1370 C CA . LYS A 1 170 ? -0.971 -8.815 17.097 1.00 91.38 170 LYS A CA 1
ATOM 1371 C C . LYS A 1 170 ? -1.814 -9.211 15.874 1.00 91.38 170 LYS A C 1
ATOM 1373 O O . LYS A 1 170 ? -1.244 -9.561 14.842 1.00 91.38 170 LYS A O 1
ATOM 1378 N N . ASN A 1 171 ? -3.144 -9.155 15.968 1.00 88.44 171 ASN A N 1
ATOM 1379 C CA . ASN A 1 171 ? -4.025 -9.502 14.847 1.00 88.44 171 ASN A CA 1
ATOM 1380 C C . ASN A 1 171 ? -3.935 -8.471 13.713 1.00 88.44 171 ASN A C 1
ATOM 1382 O O . ASN A 1 171 ? -3.973 -8.848 12.541 1.00 88.44 171 ASN A O 1
ATOM 1386 N N . ASP A 1 172 ? -3.736 -7.197 14.053 1.00 92.12 172 ASP A N 1
ATOM 1387 C CA . ASP A 1 172 ? -3.532 -6.132 13.067 1.00 92.12 172 ASP A CA 1
ATOM 1388 C C . ASP A 1 172 ? -2.211 -6.327 12.320 1.00 92.12 172 ASP A C 1
ATOM 1390 O O . ASP A 1 172 ? -2.161 -6.155 11.105 1.00 92.12 172 ASP A O 1
ATOM 1394 N N . ILE A 1 173 ? -1.150 -6.746 13.022 1.00 94.06 173 ILE A N 1
ATOM 1395 C CA . ILE A 1 173 ? 0.160 -7.036 12.416 1.00 94.06 173 ILE A CA 1
ATOM 1396 C C . ILE A 1 173 ? 0.064 -8.233 11.465 1.00 94.06 173 ILE A C 1
ATOM 1398 O O . ILE A 1 173 ? 0.610 -8.184 10.366 1.00 94.06 173 ILE A O 1
ATOM 1402 N N . LEU A 1 174 ? -0.642 -9.299 11.860 1.00 92.31 174 LEU A N 1
ATOM 1403 C CA . LEU A 1 174 ? -0.858 -10.463 10.993 1.00 92.31 174 LEU A CA 1
ATOM 1404 C C . LEU A 1 174 ? -1.672 -10.100 9.746 1.00 92.31 174 LEU A C 1
ATOM 1406 O O . LEU A 1 174 ? -1.349 -10.563 8.656 1.00 92.31 174 LEU A O 1
ATOM 1410 N N . SER A 1 175 ? -2.677 -9.238 9.895 1.00 91.31 175 SER A N 1
ATOM 1411 C CA . SER A 1 175 ? -3.497 -8.770 8.772 1.00 91.31 175 SER A CA 1
ATOM 1412 C C . SER A 1 175 ? -2.718 -7.832 7.848 1.00 91.31 175 SER A C 1
ATOM 1414 O O . SER A 1 175 ? -2.824 -7.936 6.631 1.00 91.31 175 SER A O 1
ATOM 1416 N N . LEU A 1 176 ? -1.882 -6.950 8.407 1.00 94.38 176 LEU A N 1
ATOM 1417 C CA . LEU A 1 176 ? -0.950 -6.129 7.634 1.00 94.38 176 LEU A CA 1
ATOM 1418 C C . LEU A 1 176 ? 0.016 -7.007 6.829 1.00 94.38 176 LEU A C 1
ATOM 1420 O O . LEU A 1 176 ? 0.227 -6.747 5.650 1.00 94.38 176 LEU A O 1
ATOM 1424 N N . LEU A 1 177 ? 0.587 -8.039 7.453 1.00 94.69 177 LEU A N 1
ATOM 1425 C CA . LEU A 1 177 ? 1.498 -8.970 6.790 1.00 94.69 177 LEU A CA 1
ATOM 1426 C C . LEU A 1 177 ? 0.809 -9.686 5.625 1.00 94.69 177 LEU A C 1
ATOM 1428 O O . LEU A 1 177 ? 1.372 -9.726 4.536 1.00 94.69 177 LEU A O 1
ATOM 1432 N N . ASP A 1 178 ? -0.413 -10.178 5.826 1.00 92.38 178 ASP A N 1
ATOM 1433 C CA . ASP A 1 178 ? -1.197 -10.805 4.761 1.00 92.38 178 ASP A CA 1
ATOM 1434 C C . ASP A 1 178 ? -1.454 -9.841 3.590 1.00 92.38 178 ASP A C 1
ATOM 1436 O O . ASP A 1 178 ? -1.196 -10.180 2.437 1.00 92.38 178 ASP A O 1
ATOM 1440 N N . ILE A 1 179 ? -1.862 -8.601 3.868 1.00 94.25 179 ILE A N 1
ATOM 1441 C CA . ILE A 1 179 ? -2.113 -7.588 2.831 1.00 94.25 179 ILE A CA 1
ATOM 1442 C C . ILE A 1 179 ? -0.844 -7.267 2.043 1.00 94.25 179 ILE A C 1
ATOM 1444 O O . ILE A 1 179 ? -0.873 -7.263 0.813 1.00 94.25 179 ILE A O 1
ATOM 1448 N N . LEU A 1 180 ? 0.273 -7.023 2.730 1.00 95.62 180 LEU A N 1
ATOM 1449 C CA . LEU A 1 180 ? 1.546 -6.698 2.084 1.00 95.62 180 LEU A CA 1
ATOM 1450 C C . LEU A 1 180 ? 2.069 -7.867 1.235 1.00 95.62 180 LEU A C 1
ATOM 1452 O O . LEU A 1 180 ? 2.588 -7.644 0.144 1.00 95.62 180 LEU A O 1
ATOM 1456 N N . SER A 1 181 ? 1.889 -9.109 1.697 1.00 93.94 181 SER A N 1
ATOM 1457 C CA . SER A 1 181 ? 2.232 -10.317 0.936 1.00 93.94 181 SER A CA 1
ATOM 1458 C C . SER A 1 181 ? 1.371 -10.522 -0.313 1.00 93.94 181 SER A C 1
ATOM 1460 O O . SER A 1 181 ? 1.786 -11.240 -1.217 1.00 93.94 181 SER A O 1
ATOM 1462 N N . ASN A 1 182 ? 0.201 -9.887 -0.387 1.00 92.19 182 ASN A N 1
ATOM 1463 C CA . ASN A 1 182 ? -0.715 -9.950 -1.525 1.00 92.19 182 ASN A CA 1
ATOM 1464 C C . ASN A 1 182 ? -0.744 -8.618 -2.308 1.00 92.19 182 ASN A C 1
ATOM 1466 O O . ASN A 1 182 ? -1.805 -8.182 -2.752 1.00 92.19 182 ASN A O 1
ATOM 1470 N N . GLN A 1 183 ? 0.417 -7.964 -2.462 1.00 93.25 183 GLN A N 1
ATOM 1471 C CA . GLN A 1 183 ? 0.623 -6.705 -3.209 1.00 93.25 183 GLN A CA 1
ATOM 1472 C C . GLN A 1 183 ? -0.101 -5.463 -2.651 1.00 93.25 183 GLN A C 1
ATOM 1474 O O . GLN A 1 183 ? -0.020 -4.377 -3.235 1.00 93.25 183 GLN A O 1
ATOM 1479 N N . GLY A 1 184 ? -0.767 -5.567 -1.500 1.00 95.94 184 GLY A N 1
ATOM 1480 C CA . GLY A 1 184 ? -1.406 -4.432 -0.847 1.00 95.94 184 GLY A CA 1
ATOM 1481 C C . GLY A 1 184 ? -0.403 -3.413 -0.308 1.00 95.94 184 GLY A C 1
ATOM 1482 O O . GLY A 1 184 ? 0.789 -3.680 -0.180 1.00 95.94 184 GLY A O 1
ATOM 1483 N N . PHE A 1 185 ? -0.879 -2.207 -0.014 1.00 97.62 185 PHE A N 1
ATOM 1484 C CA . PHE A 1 185 ? -0.037 -1.043 0.255 1.00 97.62 185 PHE A CA 1
ATOM 1485 C C . PHE A 1 185 ? 0.121 -0.717 1.741 1.00 97.62 185 PHE A C 1
ATOM 1487 O O . PHE A 1 185 ? 1.139 -0.144 2.122 1.00 97.62 185 PHE A O 1
ATOM 1494 N N . GLY A 1 186 ? -0.837 -1.071 2.600 1.00 97.06 186 GLY A N 1
ATOM 1495 C CA . GLY A 1 186 ? -0.699 -0.803 4.029 1.00 97.06 186 GLY A CA 1
ATOM 1496 C C . GLY A 1 186 ? -1.959 -0.999 4.858 1.00 97.06 186 GLY A C 1
ATOM 1497 O O . GLY A 1 186 ? -3.006 -1.430 4.372 1.00 97.06 186 GLY A O 1
ATOM 1498 N N . SER A 1 187 ? -1.828 -0.658 6.135 1.00 96.56 187 SER A N 1
ATOM 1499 C CA . SER A 1 187 ? -2.890 -0.714 7.132 1.00 96.56 187 SER A CA 1
ATOM 1500 C C . SER A 1 187 ? -2.841 0.514 8.040 1.00 96.56 187 SER A C 1
ATOM 1502 O O . SER A 1 187 ? -1.794 1.150 8.197 1.00 96.56 187 SER A O 1
ATOM 1504 N N . CYS A 1 188 ? -3.968 0.862 8.654 1.00 96.19 188 CYS A N 1
ATOM 1505 C CA . CYS A 1 188 ? -4.086 2.034 9.504 1.00 96.19 188 CYS A CA 1
ATOM 1506 C C . CYS A 1 188 ? -4.998 1.802 10.715 1.00 96.19 188 CYS A C 1
ATOM 1508 O O . CYS A 1 188 ? -6.111 1.308 10.583 1.00 96.19 188 CYS A O 1
ATOM 1510 N N . VAL A 1 189 ? -4.568 2.271 11.883 1.00 94.88 189 VAL A N 1
ATOM 1511 C CA . VAL A 1 189 ? -5.385 2.352 13.096 1.00 94.88 189 VAL A CA 1
ATOM 1512 C C . VAL A 1 189 ? -5.714 3.813 13.370 1.00 94.88 189 VAL A C 1
ATOM 1514 O O . VAL A 1 189 ? -4.823 4.662 13.414 1.00 94.88 189 VAL A O 1
ATOM 1517 N N . ILE A 1 190 ? -6.996 4.106 13.571 1.00 94.19 190 ILE A N 1
ATOM 1518 C CA . ILE A 1 190 ? -7.508 5.441 13.884 1.00 94.19 190 ILE A CA 1
ATOM 1519 C C . ILE A 1 190 ? -8.135 5.433 15.279 1.00 94.19 190 ILE A C 1
ATOM 1521 O O . ILE A 1 190 ? -8.917 4.554 15.633 1.00 94.19 190 ILE A O 1
ATOM 1525 N N . THR A 1 191 ? -7.831 6.446 16.077 1.00 91.88 191 THR A N 1
ATOM 1526 C CA . THR A 1 191 ? -8.423 6.675 17.401 1.00 91.88 191 THR A CA 1
ATOM 1527 C C . THR A 1 191 ? -9.027 8.081 17.469 1.00 91.88 191 THR A C 1
ATOM 1529 O O . THR A 1 191 ? -8.809 8.874 16.552 1.00 91.88 191 THR A O 1
ATOM 1532 N N . PRO A 1 192 ? -9.761 8.444 18.538 1.00 89.31 192 PRO A N 1
ATOM 1533 C CA . PRO A 1 192 ? -10.255 9.810 18.729 1.00 89.31 192 PRO A CA 1
ATOM 1534 C C . PRO A 1 192 ? -9.191 10.909 18.686 1.00 89.31 192 PRO A C 1
ATOM 1536 O O . PRO A 1 192 ? -9.532 12.044 18.375 1.00 89.31 192 PRO A O 1
ATOM 1539 N N . SER A 1 193 ? -7.934 10.596 19.008 1.00 88.75 193 SER A N 1
ATOM 1540 C CA . SER A 1 193 ? -6.859 11.592 19.130 1.00 88.75 193 SER A CA 1
ATOM 1541 C C . SER A 1 193 ? -5.679 11.365 18.196 1.00 88.75 193 SER A C 1
ATOM 1543 O O . SER A 1 193 ? -4.893 12.282 17.978 1.00 88.75 193 SER A O 1
ATOM 1545 N N . THR A 1 194 ? -5.489 10.149 17.691 1.00 93.00 194 THR A N 1
ATOM 1546 C CA . THR A 1 194 ? -4.271 9.775 16.964 1.00 93.00 194 THR A CA 1
ATOM 1547 C C . THR A 1 194 ? -4.548 8.763 15.863 1.00 93.00 194 THR A C 1
ATOM 1549 O O . THR A 1 194 ? -5.494 7.977 15.946 1.00 93.00 194 THR A O 1
ATOM 1552 N N . GLN A 1 195 ? -3.692 8.765 14.851 1.00 94.50 195 GLN A N 1
ATOM 1553 C CA . GLN A 1 195 ? -3.658 7.808 13.756 1.00 94.50 195 GLN A CA 1
ATOM 1554 C C . GLN A 1 195 ? -2.255 7.215 13.652 1.00 94.50 195 GLN A C 1
ATOM 1556 O O . GLN A 1 195 ? -1.270 7.942 13.771 1.00 94.50 195 GLN A O 1
ATOM 1561 N N . LEU A 1 196 ? -2.181 5.914 13.378 1.00 96.75 196 LEU A N 1
ATOM 1562 C CA . LEU A 1 196 ? -0.957 5.222 12.994 1.00 96.75 196 LEU A CA 1
ATOM 1563 C C . LEU A 1 196 ? -1.219 4.461 11.698 1.00 96.75 196 LEU A C 1
ATOM 1565 O O . LEU A 1 196 ? -2.081 3.588 11.653 1.00 96.75 196 LEU A O 1
ATOM 1569 N N . THR A 1 197 ? -0.471 4.777 10.651 1.00 97.75 197 THR A N 1
ATOM 1570 C CA . THR A 1 197 ? -0.495 4.057 9.375 1.00 97.75 197 THR A CA 1
ATOM 1571 C C . THR A 1 197 ? 0.859 3.407 9.158 1.00 97.75 197 THR A C 1
ATOM 1573 O O . THR A 1 197 ? 1.871 4.096 9.243 1.00 97.75 197 THR A O 1
ATOM 1576 N N . ILE A 1 198 ? 0.875 2.108 8.865 1.00 98.25 198 ILE A N 1
ATOM 1577 C CA . ILE A 1 198 ? 2.069 1.375 8.431 1.00 98.25 198 ILE A CA 1
ATOM 1578 C C . ILE A 1 198 ? 1.846 0.961 6.981 1.00 98.25 198 ILE A C 1
ATOM 1580 O O . ILE A 1 198 ? 0.806 0.386 6.648 1.00 98.25 198 ILE A O 1
ATOM 1584 N N . TYR A 1 199 ? 2.805 1.262 6.115 1.00 98.19 199 TYR A N 1
ATOM 1585 C CA . TYR A 1 199 ? 2.655 1.081 4.676 1.00 98.19 199 TYR A CA 1
ATOM 1586 C C . TYR A 1 199 ? 3.980 0.763 3.997 1.00 98.19 199 TYR A C 1
ATOM 1588 O O . TYR A 1 199 ? 5.044 1.083 4.524 1.00 98.19 199 TYR A O 1
ATOM 1596 N N . ARG A 1 200 ? 3.912 0.174 2.800 1.00 97.06 200 ARG A N 1
ATOM 1597 C CA . ARG A 1 200 ? 5.073 0.027 1.922 1.00 97.06 200 ARG A CA 1
ATOM 1598 C C . ARG A 1 200 ? 5.226 1.255 1.030 1.00 97.06 200 ARG A C 1
ATOM 1600 O O . ARG A 1 200 ? 4.260 1.709 0.422 1.00 97.06 200 ARG A O 1
ATOM 1607 N N . TYR A 1 201 ? 6.438 1.791 0.951 1.00 94.88 201 TYR A N 1
ATOM 1608 C CA . TYR A 1 201 ? 6.779 2.924 0.077 1.00 94.88 201 TYR A C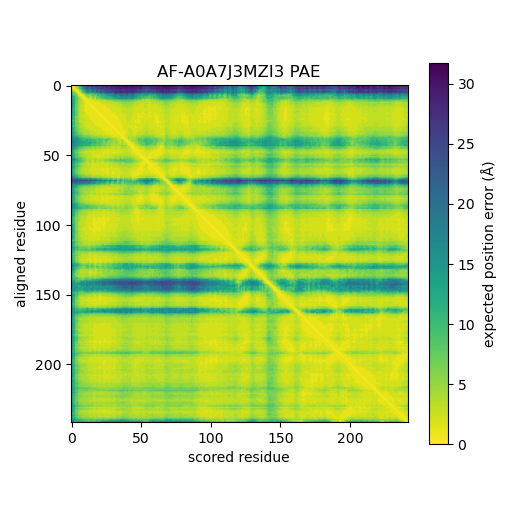A 1
ATOM 1609 C C . TYR A 1 201 ? 7.592 2.501 -1.152 1.00 94.88 201 TYR A C 1
ATOM 1611 O O . TYR A 1 201 ? 8.073 3.338 -1.905 1.00 94.88 201 TYR A O 1
ATOM 1619 N N . ARG A 1 202 ? 7.774 1.192 -1.319 1.00 93.12 202 ARG A N 1
ATOM 1620 C CA . ARG A 1 202 ? 8.415 0.503 -2.441 1.00 93.12 202 ARG A CA 1
ATOM 1621 C C . ARG A 1 202 ? 7.916 -0.959 -2.441 1.00 93.12 202 ARG A C 1
ATOM 1623 O O . ARG A 1 202 ? 7.117 -1.304 -1.559 1.00 93.12 202 ARG A O 1
ATOM 1630 N N . PRO A 1 203 ? 8.324 -1.831 -3.380 1.00 92.00 203 PRO A N 1
ATOM 1631 C CA . PRO A 1 203 ? 7.972 -3.253 -3.328 1.00 92.00 203 PRO A CA 1
ATOM 1632 C C . PRO A 1 203 ? 8.324 -3.894 -1.976 1.00 92.00 203 PRO A C 1
ATOM 1634 O O . PRO A 1 203 ? 9.362 -3.582 -1.387 1.00 92.00 203 PRO A O 1
ATOM 1637 N N . PHE A 1 204 ? 7.430 -4.743 -1.463 1.00 94.62 204 PHE A N 1
ATOM 1638 C CA . PHE A 1 204 ? 7.590 -5.382 -0.157 1.00 94.62 204 PHE A CA 1
ATOM 1639 C C . PHE A 1 204 ? 8.601 -6.527 -0.240 1.00 94.62 204 PHE A C 1
ATOM 1641 O O . PHE A 1 204 ? 8.491 -7.387 -1.109 1.00 94.62 204 PHE A O 1
ATOM 1648 N N . VAL A 1 205 ? 9.578 -6.540 0.667 1.00 92.94 205 VAL A N 1
ATOM 1649 C CA . VAL A 1 205 ? 10.688 -7.505 0.630 1.00 92.94 205 VAL A CA 1
ATOM 1650 C C . VAL A 1 205 ? 10.597 -8.550 1.739 1.00 92.94 205 VAL A C 1
ATOM 1652 O O . VAL A 1 205 ? 10.016 -8.326 2.807 1.00 92.94 205 VAL A O 1
ATOM 1655 N N . ILE A 1 206 ? 11.224 -9.701 1.500 1.00 94.06 206 ILE A N 1
ATOM 1656 C CA . ILE A 1 206 ? 11.161 -10.859 2.395 1.00 94.06 206 ILE A CA 1
ATOM 1657 C C . ILE A 1 206 ? 11.785 -10.580 3.774 1.00 94.06 206 ILE A C 1
ATOM 1659 O O . ILE A 1 206 ? 11.319 -11.096 4.792 1.00 94.06 206 ILE A O 1
ATOM 1663 N N . GLU A 1 207 ? 12.800 -9.718 3.850 1.00 95.38 207 GLU A N 1
ATOM 1664 C CA . GLU A 1 207 ? 13.426 -9.318 5.113 1.00 95.38 207 GLU A CA 1
ATOM 1665 C C . GLU A 1 207 ? 12.426 -8.607 6.030 1.00 95.38 207 GLU A C 1
ATOM 1667 O O . GLU A 1 207 ? 12.394 -8.858 7.238 1.00 95.38 207 GLU A O 1
ATOM 1672 N N . ASP A 1 208 ? 11.587 -7.739 5.463 1.00 96.81 208 ASP A N 1
ATOM 1673 C CA . ASP A 1 208 ? 10.579 -7.001 6.218 1.00 96.81 208 ASP A CA 1
ATOM 1674 C C . ASP A 1 208 ? 9.392 -7.894 6.595 1.00 96.81 208 ASP A C 1
ATOM 1676 O O . ASP A 1 208 ? 8.864 -7.758 7.704 1.00 96.81 208 ASP A O 1
ATOM 1680 N N . TYR A 1 209 ? 9.050 -8.880 5.757 1.00 97.19 209 TYR A N 1
ATOM 1681 C CA . TYR A 1 209 ? 8.126 -9.959 6.121 1.00 97.19 209 TYR A CA 1
ATOM 1682 C C . TYR A 1 209 ? 8.594 -10.695 7.380 1.00 97.19 209 TYR A C 1
ATOM 1684 O O . TYR A 1 209 ? 7.838 -10.814 8.348 1.00 97.19 209 TYR A O 1
ATOM 1692 N N . TYR A 1 210 ? 9.854 -11.148 7.418 1.00 97.38 210 TYR A N 1
ATOM 1693 C CA . TYR A 1 210 ? 10.378 -11.867 8.581 1.00 97.38 210 TYR A CA 1
ATOM 1694 C C . TYR A 1 210 ? 10.399 -11.002 9.842 1.00 97.38 210 TYR A C 1
ATOM 1696 O O . TYR A 1 210 ? 10.076 -11.501 10.925 1.00 97.38 210 TYR A O 1
ATOM 1704 N N . LYS A 1 211 ? 10.729 -9.711 9.718 1.00 97.12 211 LYS A N 1
ATOM 1705 C CA . LYS A 1 211 ? 10.663 -8.762 10.839 1.00 97.12 211 LYS A CA 1
ATOM 1706 C C . LYS A 1 211 ? 9.232 -8.619 11.361 1.00 97.12 211 LYS A C 1
ATOM 1708 O O . LYS A 1 211 ? 9.025 -8.816 12.556 1.00 97.12 211 LYS A O 1
ATOM 1713 N N . LEU A 1 212 ? 8.244 -8.352 10.500 1.00 96.06 212 LEU A N 1
ATOM 1714 C CA . LEU A 1 212 ? 6.835 -8.241 10.910 1.00 96.06 212 LEU A CA 1
ATOM 1715 C C . LEU A 1 212 ? 6.317 -9.534 11.547 1.00 96.06 212 LEU A C 1
ATOM 1717 O O . LEU A 1 212 ? 5.695 -9.499 12.610 1.00 96.06 212 LEU A O 1
ATOM 1721 N N . PHE A 1 213 ? 6.626 -10.682 10.946 1.00 95.81 213 PHE A N 1
ATOM 1722 C CA . PHE A 1 213 ? 6.226 -11.984 11.470 1.00 95.81 213 PHE A CA 1
ATOM 1723 C C . PHE A 1 213 ? 6.818 -12.256 12.856 1.00 95.81 213 PHE A C 1
ATOM 1725 O O . PHE A 1 213 ? 6.138 -12.770 13.747 1.00 95.81 213 PHE A O 1
ATOM 1732 N N . ARG A 1 214 ? 8.087 -11.886 13.061 1.00 95.88 214 ARG A N 1
ATOM 1733 C CA . ARG A 1 214 ? 8.746 -11.977 14.364 1.00 95.88 214 ARG A CA 1
ATOM 1734 C C . ARG A 1 214 ? 8.073 -11.071 15.392 1.00 95.88 214 ARG A C 1
ATOM 1736 O O . ARG A 1 214 ? 7.817 -11.530 16.502 1.00 95.88 214 ARG A O 1
ATOM 1743 N N . ILE A 1 215 ? 7.720 -9.839 15.019 1.00 94.56 215 ILE A N 1
ATOM 1744 C CA . ILE A 1 215 ? 6.993 -8.926 15.914 1.00 94.56 215 ILE A CA 1
ATOM 1745 C C . ILE A 1 215 ? 5.658 -9.538 16.328 1.00 94.56 215 ILE A C 1
ATOM 1747 O O . ILE A 1 215 ? 5.379 -9.617 17.518 1.00 94.56 215 ILE A O 1
ATOM 1751 N N . ALA A 1 216 ? 4.875 -10.050 15.375 1.00 92.81 216 ALA A N 1
ATOM 1752 C CA . ALA A 1 216 ? 3.594 -10.696 15.664 1.00 92.81 216 ALA A CA 1
ATOM 1753 C C . ALA A 1 216 ? 3.726 -11.919 16.598 1.00 92.81 216 ALA A C 1
ATOM 1755 O O . ALA A 1 216 ? 2.760 -12.322 17.254 1.00 92.81 216 ALA A O 1
ATOM 1756 N N . LYS A 1 217 ? 4.906 -12.548 16.662 1.00 93.25 217 LYS A N 1
ATOM 1757 C CA . LYS A 1 217 ? 5.191 -13.654 17.585 1.00 93.25 217 LYS A CA 1
ATOM 1758 C C . LYS A 1 217 ? 5.648 -13.190 18.964 1.00 93.25 217 LYS A C 1
ATOM 1760 O O . LYS A 1 217 ? 5.219 -13.786 19.947 1.00 93.25 217 LYS A O 1
ATOM 1765 N N . GLU A 1 218 ? 6.526 -12.194 19.019 1.00 94.00 218 GLU A N 1
ATOM 1766 C CA . GLU A 1 218 ? 7.248 -11.796 20.236 1.00 94.00 218 GLU A CA 1
ATOM 1767 C C . GLU A 1 218 ? 6.572 -10.656 21.009 1.00 94.00 218 GLU A C 1
ATOM 1769 O O . GLU A 1 218 ? 6.795 -10.530 22.211 1.00 94.00 218 GLU A O 1
ATOM 1774 N N . TYR A 1 219 ? 5.740 -9.847 20.349 1.00 91.94 219 TYR A N 1
ATOM 1775 C CA . TYR A 1 219 ? 5.112 -8.661 20.926 1.00 91.94 219 TYR A CA 1
ATOM 1776 C C . TYR A 1 219 ? 3.586 -8.757 20.854 1.00 91.94 219 TYR A C 1
ATOM 1778 O O . TYR A 1 219 ? 3.014 -9.271 19.892 1.00 91.94 219 TYR A O 1
ATOM 1786 N N . GLU A 1 220 ? 2.912 -8.230 21.877 1.00 89.31 220 GLU A N 1
ATOM 1787 C CA . GLU A 1 220 ? 1.447 -8.120 21.881 1.00 89.31 220 GLU A CA 1
ATOM 1788 C C . GLU A 1 220 ? 0.951 -6.978 20.988 1.00 89.31 220 GLU A C 1
ATOM 1790 O O . GLU A 1 220 ? -0.166 -7.033 20.465 1.00 89.31 220 GLU A O 1
ATOM 1795 N N . TYR A 1 221 ? 1.786 -5.952 20.814 1.00 92.00 221 TYR A N 1
ATOM 1796 C CA . TYR A 1 221 ? 1.449 -4.745 20.084 1.00 92.00 221 TYR A CA 1
ATOM 1797 C C . TYR A 1 221 ? 2.661 -4.114 19.385 1.00 92.00 221 TYR A C 1
ATOM 1799 O O . TYR A 1 221 ? 3.809 -4.321 19.780 1.00 92.00 221 TYR A O 1
ATOM 1807 N N . LEU A 1 222 ? 2.382 -3.317 18.355 1.00 94.44 222 LEU A N 1
ATOM 1808 C CA . LEU A 1 222 ? 3.340 -2.529 17.590 1.00 94.44 222 LEU A CA 1
ATOM 1809 C C . LEU A 1 222 ? 2.885 -1.067 17.564 1.00 94.44 222 LEU A C 1
ATOM 1811 O O . LEU A 1 222 ? 1.862 -0.726 16.970 1.00 94.44 222 LEU A O 1
ATOM 1815 N N . ASP A 1 223 ? 3.652 -0.208 18.229 1.00 94.25 223 ASP A N 1
ATOM 1816 C CA . ASP A 1 223 ? 3.497 1.243 18.166 1.00 94.25 223 ASP A CA 1
ATOM 1817 C C . ASP A 1 223 ? 4.552 1.874 17.239 1.00 94.25 223 ASP A C 1
ATOM 1819 O O . ASP A 1 223 ? 5.468 1.208 16.745 1.00 94.25 223 ASP A O 1
ATOM 1823 N N . HIS A 1 224 ? 4.428 3.181 17.007 1.00 93.69 224 HIS A N 1
ATOM 1824 C CA . HIS A 1 224 ? 5.351 3.943 16.164 1.00 93.69 224 HIS A CA 1
ATOM 1825 C C . HIS A 1 224 ? 6.806 3.910 16.674 1.00 93.69 224 HIS A C 1
ATOM 1827 O O . HIS A 1 224 ? 7.744 3.899 15.880 1.00 93.69 224 HIS A O 1
ATOM 1833 N N . VAL A 1 225 ? 7.027 3.880 17.994 1.00 94.06 225 VAL A N 1
ATOM 1834 C CA . VAL A 1 225 ? 8.381 3.892 18.575 1.00 94.06 225 VAL A CA 1
ATOM 1835 C C . VAL A 1 225 ? 9.079 2.557 18.326 1.00 94.06 225 VAL A C 1
ATOM 1837 O O . VAL A 1 225 ? 10.231 2.528 17.886 1.00 94.06 225 VAL A O 1
ATOM 1840 N N . LEU A 1 226 ? 8.380 1.448 18.577 1.00 94.44 226 LEU A N 1
ATOM 1841 C CA . LEU A 1 226 ? 8.883 0.109 18.307 1.00 94.44 226 LEU A CA 1
ATOM 1842 C C . LEU A 1 226 ? 9.112 -0.101 16.807 1.00 94.44 226 LEU A C 1
ATOM 1844 O O . LEU A 1 226 ? 10.146 -0.658 16.440 1.00 94.44 226 LEU A O 1
ATOM 1848 N N . PHE A 1 227 ? 8.208 0.388 15.952 1.00 96.00 227 PHE A N 1
ATOM 1849 C CA . PHE A 1 227 ? 8.354 0.308 14.498 1.00 96.00 227 PHE A CA 1
ATOM 1850 C C . PHE A 1 227 ? 9.687 0.908 14.023 1.00 96.00 227 PHE A C 1
ATOM 1852 O O . PHE A 1 227 ? 10.478 0.221 13.372 1.00 96.00 227 PHE A O 1
ATOM 1859 N N . HIS A 1 228 ? 9.990 2.147 14.426 1.00 94.38 228 HIS A N 1
ATOM 1860 C CA . HIS A 1 228 ? 11.238 2.824 14.043 1.00 94.38 228 HIS A CA 1
ATOM 1861 C C . HIS A 1 228 ? 12.487 2.155 14.603 1.00 94.38 228 HIS A C 1
ATOM 1863 O O . HIS A 1 228 ? 13.518 2.108 13.937 1.00 94.38 228 HIS A O 1
ATOM 1869 N N . ARG A 1 229 ? 12.406 1.591 15.813 1.00 95.31 229 ARG A N 1
ATOM 1870 C CA . ARG A 1 229 ? 13.537 0.879 16.423 1.00 95.31 229 ARG A CA 1
ATOM 1871 C C . ARG A 1 229 ? 13.946 -0.365 15.628 1.00 95.31 229 ARG A C 1
ATOM 1873 O O . ARG A 1 229 ? 15.114 -0.744 15.667 1.00 95.31 229 ARG A O 1
ATOM 1880 N N . ILE A 1 230 ? 12.999 -1.022 14.962 1.00 94.62 230 ILE A N 1
ATOM 1881 C CA . ILE A 1 230 ? 13.249 -2.271 14.232 1.00 94.62 230 ILE A CA 1
ATOM 1882 C C . ILE A 1 230 ? 13.952 -2.012 12.899 1.00 94.62 230 ILE A C 1
ATOM 1884 O O . ILE A 1 230 ? 14.793 -2.817 12.500 1.00 94.62 230 ILE A O 1
ATOM 1888 N N . GLY A 1 231 ? 13.648 -0.886 12.248 1.00 92.94 231 GLY A N 1
ATOM 1889 C CA . GLY A 1 231 ? 14.262 -0.483 10.986 1.00 92.94 231 GLY A CA 1
ATOM 1890 C C . GLY A 1 231 ? 13.825 -1.374 9.823 1.00 92.94 231 GLY A C 1
ATOM 1891 O O . GLY A 1 231 ? 14.431 -2.414 9.546 1.00 92.94 231 GLY A O 1
ATOM 1892 N N . PHE A 1 232 ? 12.777 -0.959 9.118 1.00 96.19 232 PHE A N 1
ATOM 1893 C CA . PHE A 1 232 ? 12.301 -1.626 7.908 1.00 96.19 232 PHE A CA 1
ATOM 1894 C C . PHE A 1 232 ? 12.936 -1.020 6.661 1.00 96.19 232 PHE A C 1
ATOM 1896 O O . PHE A 1 232 ? 13.310 0.150 6.641 1.00 96.19 232 PHE A O 1
ATOM 1903 N N . SER A 1 233 ? 13.096 -1.836 5.623 1.00 94.00 233 SER A N 1
ATOM 1904 C CA . SER A 1 233 ? 13.733 -1.399 4.377 1.00 94.00 233 SER A CA 1
ATOM 1905 C C . SER A 1 233 ? 12.733 -0.868 3.355 1.00 94.00 233 SER A C 1
ATOM 1907 O O . SER A 1 233 ? 13.056 0.043 2.608 1.00 94.00 233 SER A O 1
ATOM 1909 N N . SER A 1 234 ? 11.521 -1.412 3.340 1.00 94.62 234 SER A N 1
ATOM 1910 C CA . SER A 1 234 ? 10.460 -1.141 2.373 1.00 94.62 234 SER A CA 1
ATOM 1911 C C . SER A 1 234 ? 9.195 -0.578 3.014 1.00 94.62 234 SER A C 1
ATOM 1913 O O . SER A 1 234 ? 8.288 -0.160 2.295 1.00 94.62 234 SER A O 1
ATOM 1915 N N . LEU A 1 235 ? 9.144 -0.538 4.351 1.00 97.50 235 LEU A N 1
ATOM 1916 C CA . LEU A 1 235 ? 8.010 -0.038 5.121 1.00 97.50 235 LEU A CA 1
ATOM 1917 C C . LEU A 1 235 ? 8.336 1.276 5.820 1.00 97.50 235 LEU A C 1
ATOM 1919 O O . LEU A 1 235 ? 9.437 1.453 6.334 1.00 97.50 235 LEU A O 1
ATOM 1923 N N . GLU A 1 236 ? 7.338 2.144 5.902 1.00 97.38 236 GLU A N 1
ATOM 1924 C CA . GLU A 1 236 ? 7.347 3.364 6.704 1.00 97.38 236 GLU A CA 1
ATOM 1925 C C . GLU A 1 236 ? 6.123 3.403 7.615 1.00 97.38 236 GLU A C 1
ATOM 1927 O O . GLU A 1 236 ? 5.169 2.628 7.461 1.00 97.38 236 GLU A O 1
ATOM 1932 N N . SER A 1 237 ? 6.152 4.330 8.571 1.00 96.75 237 SER A N 1
ATOM 1933 C CA . SER A 1 237 ? 4.978 4.641 9.374 1.00 96.75 237 SER A CA 1
ATOM 1934 C C . SER A 1 237 ? 4.719 6.139 9.448 1.00 96.75 237 SER A C 1
ATOM 1936 O O . SER A 1 237 ? 5.642 6.942 9.566 1.00 96.75 237 SER A O 1
ATOM 1938 N N . ILE A 1 238 ? 3.441 6.512 9.404 1.00 95.69 238 ILE A N 1
ATOM 1939 C CA . ILE A 1 238 ? 2.980 7.867 9.704 1.00 95.69 238 ILE A CA 1
ATOM 1940 C C . ILE A 1 238 ? 2.176 7.804 10.995 1.00 95.69 238 ILE A C 1
ATOM 1942 O O . ILE A 1 238 ? 1.164 7.105 11.072 1.00 95.69 238 ILE A O 1
ATOM 1946 N N . TYR A 1 239 ? 2.625 8.558 11.996 1.00 94.31 239 TYR A N 1
ATOM 1947 C CA . TYR A 1 239 ? 1.882 8.805 13.223 1.00 94.31 239 TYR A CA 1
ATOM 1948 C C . TYR A 1 239 ? 1.459 10.271 13.279 1.00 94.31 239 TYR A C 1
ATOM 1950 O O . TYR A 1 239 ? 2.299 11.167 13.177 1.00 94.31 239 TYR A O 1
ATOM 1958 N N . SER A 1 240 ? 0.165 10.530 13.442 1.00 91.62 240 SER A N 1
ATOM 1959 C CA . SER A 1 240 ? -0.381 11.890 13.452 1.00 91.62 240 SER A CA 1
ATOM 1960 C C . SER A 1 240 ? -1.453 12.074 14.517 1.00 91.62 240 SER A C 1
ATOM 1962 O O . SER A 1 240 ? -2.155 11.135 14.885 1.00 91.62 240 SER A O 1
ATOM 1964 N N . ILE A 1 241 ? -1.597 13.311 14.987 1.00 87.25 241 ILE A N 1
ATOM 1965 C CA . ILE A 1 241 ? -2.716 13.743 15.831 1.00 87.25 241 ILE A CA 1
ATOM 1966 C C . ILE A 1 241 ? -3.890 14.099 14.905 1.00 87.25 241 ILE A C 1
ATOM 1968 O O . ILE A 1 241 ? -3.661 14.701 13.853 1.00 87.25 241 ILE A O 1
ATOM 1972 N N . ILE A 1 242 ? -5.111 13.694 15.271 1.00 78.50 242 ILE A N 1
ATOM 1973 C CA . ILE A 1 242 ? -6.351 13.920 14.498 1.00 78.50 242 ILE A CA 1
ATOM 1974 C C . ILE A 1 242 ? -7.149 15.092 15.069 1.00 78.50 242 ILE A C 1
ATOM 1976 O O . ILE A 1 242 ? -7.179 15.226 16.312 1.00 78.50 242 ILE A O 1
#

Radius of gyration: 18.36 Å; Cα contacts (8 Å, |Δi|>4): 465; chains: 1; bounding box: 46×28×48 Å

Mean predicted aligned error: 5.55 Å

Foldseek 3Di:
DDFPFWDFDDDPLQVFLLVLLVVLLVVVVVVVVVCVVVVHDCVPKAWAWPQDDLVGGHLEIEIEIQPPDADWDWDDDPSHIYTYGYDDDHHDLLVSLVSSVVSVVVVCCVPCVVPQQPQWKKKKWAFRDPVDGGIIITIGHAPPPDPDDDQRGQEMEMHHHPDQAFKAFLNNLVVQLVNLVRSHFWYKYDHPWKIKIKGFSDRDDPVVSVLSVVCSVPDRIGHQVNVVVSDDDGMDMDMDTD